Protein AF-A0AA47MTZ4-F1 (afdb_monomer)

Organism: Merluccius polli (NCBI:txid89951)

Secondary structure (DSSP, 8-state):
--HHHHHHHS--HHHHHHS-HHHHHHHHHHTT------TT--HHHHHHHHHHHHHTTTSS-------------------HHHHHHHHHHHHHHHHHHHHHHHHHHHHHHHHHHHHHHHHHHHHHHHHHHHHHHHHHHHHHHHHHH--B-TTT--BS--GGG-HHHHHHHHTTSSS-SS------PPPP--------

Nearest PDB structures (foldseek):
  8fn6-assembly1_2  TM=4.627E-01  e=3.045E+00  Trypanosoma brucei

pLDDT: mean 78.06, std 19.13, range [35.81, 98.62]

Mean predicted aligned error: 20.58 Å

Foldseek 3Di:
DDLLVVCVVPPELVSLLVDDPVSLVVLCVVVVPPPPDPDPDDPVSSSVSSVVVCCVVVVYPPPPDPDPPDDDDDDDDDPVVVVVVVVVVVVVVVVVVVVVVVVVVVVVVVVVVVVVVVVVVVVVVVVVVVVVVVVVVVVVVCVVPDQAEPPPRHHDDYPVPDPVVVVVVVVVPPPDPDDDDDDDDDDDDDDPDDDD

Radius of gyration: 54.13 Å; Cα contacts (8 Å, |Δi|>4): 73; chains: 1; bounding box: 84×58×141 Å

Sequence (196 aa):
MSALDAFWVAPSGALLAALNVKQLNSVAKHYSIDVTLPKGAKKSQLLDCILTCLIDRDVLPDERWPEDSKGASGSDSEPTSDIKQKTLEWEQEIERKSFDDELAQKRLDKELDHKRLEAAQKDKDRELELERFKHLEQEREIKRTRKDCNYCFGKNHWKINCPVLLERKRGKGEEGKLGLCSSSVPAQRQWVVNKV

Solvent-accessible surface area (backbone atoms only — not comparable to full-atom values): 12297 Å² total; per-residue (Å²): 133,54,72,67,57,52,29,74,76,55,57,41,71,70,47,59,68,73,46,51,69,72,52,49,54,49,51,31,60,74,69,70,52,87,79,88,67,66,97,82,65,50,66,64,60,55,46,52,56,50,49,54,58,31,35,80,65,70,60,29,82,86,70,78,68,82,73,80,82,75,85,76,87,86,82,93,76,83,75,68,61,62,58,53,52,52,52,52,49,54,51,54,49,51,53,52,49,52,50,52,52,51,51,50,49,56,50,50,52,53,51,52,52,50,51,51,52,53,51,54,48,52,51,51,52,51,49,53,50,52,50,52,49,52,51,52,50,51,52,49,50,49,64,70,70,50,58,47,16,96,85,76,66,43,70,86,40,52,77,93,67,30,64,72,56,51,52,55,50,60,76,56,68,80,80,79,89,73,88,82,88,77,97,74,78,83,79,79,81,78,79,85,78,84,78,130

Structure (mmCIF, N/CA/C/O backbone):
data_AF-A0AA47MTZ4-F1
#
_entry.id   AF-A0AA47MTZ4-F1
#
loop_
_atom_site.group_PDB
_atom_site.id
_atom_site.type_symbol
_atom_site.label_atom_id
_atom_site.label_alt_id
_atom_site.label_comp_id
_atom_site.label_asym_id
_atom_site.label_entity_id
_atom_site.label_seq_id
_atom_site.pdbx_PDB_ins_code
_atom_site.Cartn_x
_atom_site.Cartn_y
_atom_site.Cartn_z
_atom_site.occupancy
_atom_site.B_iso_or_equiv
_atom_site.auth_seq_id
_atom_site.auth_comp_id
_atom_site.auth_asym_id
_atom_site.auth_atom_id
_atom_site.pdbx_PDB_model_num
ATOM 1 N N . MET A 1 1 ? 19.603 -25.330 -45.515 1.00 59.84 1 MET A N 1
ATOM 2 C CA . MET A 1 1 ? 19.075 -24.482 -46.606 1.00 59.84 1 MET A CA 1
ATOM 3 C C . MET A 1 1 ? 20.181 -24.317 -47.629 1.00 59.84 1 MET A C 1
ATOM 5 O O . MET A 1 1 ? 21.312 -24.088 -47.211 1.00 59.84 1 MET A O 1
ATOM 9 N N . SER A 1 2 ? 19.922 -24.540 -48.919 1.00 81.94 2 SER A N 1
ATOM 10 C CA . SER A 1 2 ? 20.967 -24.374 -49.935 1.00 81.94 2 SER A CA 1
ATOM 11 C C . SER A 1 2 ? 21.213 -22.885 -50.217 1.00 81.94 2 SER A C 1
ATOM 13 O O . SER A 1 2 ? 20.331 -22.057 -50.000 1.00 81.94 2 SER A O 1
ATOM 15 N N . ALA A 1 3 ? 22.405 -22.527 -50.708 1.00 80.81 3 ALA A N 1
ATOM 16 C CA . ALA A 1 3 ? 22.723 -21.139 -51.075 1.00 80.81 3 ALA A CA 1
ATOM 17 C C . ALA A 1 3 ? 21.774 -20.574 -52.155 1.00 80.81 3 ALA A C 1
ATOM 19 O O . ALA A 1 3 ? 21.535 -19.372 -52.202 1.00 80.81 3 ALA A O 1
ATOM 20 N N . LEU A 1 4 ? 21.210 -21.452 -52.991 1.00 86.19 4 LEU A N 1
ATOM 21 C CA . LEU A 1 4 ? 20.212 -21.100 -53.998 1.00 86.19 4 LEU A CA 1
ATOM 22 C C . LEU A 1 4 ? 18.842 -20.805 -53.361 1.00 86.19 4 LEU A C 1
ATOM 24 O O . LEU A 1 4 ? 18.208 -19.826 -53.737 1.00 86.19 4 LEU A O 1
ATOM 28 N N . ASP A 1 5 ? 18.429 -21.586 -52.355 1.00 85.94 5 ASP A N 1
ATOM 29 C CA . ASP A 1 5 ? 17.175 -21.336 -51.624 1.00 85.94 5 ASP A CA 1
ATOM 30 C C . ASP A 1 5 ? 17.234 -20.010 -50.858 1.00 85.94 5 ASP A C 1
ATOM 32 O O . ASP A 1 5 ? 16.272 -19.248 -50.855 1.00 85.94 5 ASP A O 1
ATOM 36 N N . ALA A 1 6 ? 18.383 -19.705 -50.243 1.00 85.56 6 ALA A N 1
ATOM 37 C CA . ALA A 1 6 ? 18.600 -18.434 -49.554 1.00 85.56 6 ALA A CA 1
ATOM 38 C C . ALA A 1 6 ? 18.467 -17.234 -50.509 1.00 85.56 6 ALA A C 1
ATOM 40 O O . ALA A 1 6 ? 17.881 -16.220 -50.137 1.00 85.56 6 ALA A O 1
ATOM 41 N N . PHE A 1 7 ? 18.949 -17.373 -51.749 1.00 87.62 7 PHE A N 1
ATOM 42 C CA . PHE A 1 7 ? 18.807 -16.347 -52.783 1.00 87.62 7 PHE A CA 1
ATOM 43 C C . PHE A 1 7 ? 17.350 -16.147 -53.230 1.00 87.62 7 PHE A C 1
ATOM 45 O O . PHE A 1 7 ? 16.957 -15.023 -53.513 1.00 87.62 7 PHE A O 1
ATOM 52 N N . TRP A 1 8 ? 16.525 -17.198 -53.277 1.00 87.00 8 TRP A N 1
ATOM 53 C CA . TRP A 1 8 ? 15.100 -17.047 -53.607 1.00 87.00 8 TRP A CA 1
ATOM 54 C C . TRP A 1 8 ? 14.284 -16.390 -52.492 1.00 87.00 8 TRP A C 1
ATOM 56 O O . TRP A 1 8 ? 13.295 -15.725 -52.780 1.00 87.00 8 TRP A O 1
ATOM 66 N N . VAL A 1 9 ? 14.694 -16.565 -51.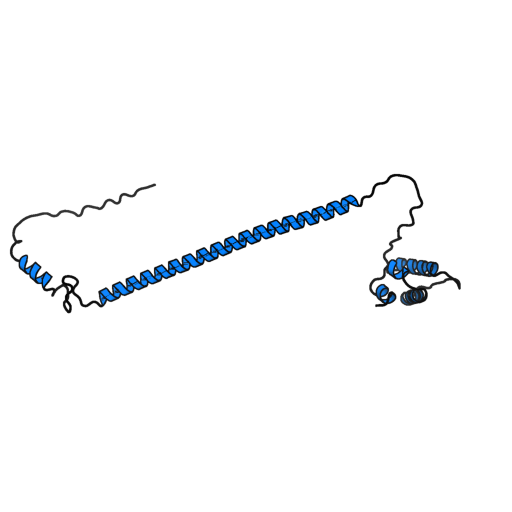233 1.00 86.50 9 VAL A N 1
ATOM 67 C CA . VAL A 1 9 ? 14.042 -15.929 -50.077 1.00 86.50 9 VAL A CA 1
ATOM 68 C C . VAL A 1 9 ? 14.428 -14.453 -49.963 1.00 86.50 9 VAL A C 1
ATOM 70 O O . VAL A 1 9 ? 13.571 -13.619 -49.685 1.00 86.50 9 VAL A O 1
ATOM 73 N N . ALA A 1 10 ? 15.703 -14.130 -50.182 1.00 84.19 10 ALA A N 1
ATOM 74 C CA . ALA A 1 10 ? 16.212 -12.764 -50.151 1.00 84.19 10 ALA A CA 1
ATOM 75 C C . ALA A 1 10 ? 17.249 -12.566 -51.272 1.00 84.19 10 ALA A C 1
ATOM 77 O O . ALA A 1 10 ? 18.438 -12.822 -51.056 1.00 84.19 10 ALA A O 1
ATOM 78 N N . PRO A 1 11 ? 16.826 -12.128 -52.474 1.00 84.44 11 PRO A N 1
ATOM 79 C CA . PRO A 1 11 ? 17.744 -11.863 -53.573 1.00 84.44 11 PRO A CA 1
ATOM 80 C C . PRO A 1 11 ? 18.746 -10.778 -53.173 1.00 84.44 11 PRO A C 1
ATOM 82 O O . PRO A 1 11 ? 18.373 -9.650 -52.865 1.00 84.44 11 PRO A O 1
ATOM 85 N N . SER A 1 12 ? 20.034 -11.114 -53.163 1.00 83.88 12 SER A N 1
ATOM 86 C CA . SER A 1 12 ? 21.105 -10.140 -52.946 1.00 83.88 12 SER A CA 1
ATOM 87 C C . SER A 1 12 ? 22.284 -10.411 -53.872 1.00 83.88 12 SER A C 1
ATOM 89 O O . SER A 1 12 ? 22.551 -11.560 -54.244 1.00 83.88 12 SER A O 1
ATOM 91 N N . GLY A 1 13 ? 23.013 -9.353 -54.237 1.00 80.38 13 GLY A N 1
ATOM 92 C CA . GLY A 1 13 ? 24.192 -9.464 -55.101 1.00 80.38 13 GLY A CA 1
ATOM 93 C C . GLY A 1 13 ? 25.286 -10.349 -54.494 1.00 80.38 13 GLY A C 1
ATOM 94 O O . GLY A 1 13 ? 25.884 -11.168 -55.192 1.00 80.38 13 GLY A O 1
ATOM 95 N N . ALA A 1 14 ? 25.481 -10.275 -53.172 1.00 82.00 14 ALA A N 1
ATOM 96 C CA . ALA A 1 14 ? 26.433 -11.117 -52.447 1.00 82.00 14 ALA A CA 1
ATOM 97 C C . ALA A 1 14 ? 26.069 -12.611 -52.528 1.00 82.00 14 ALA A C 1
ATOM 99 O O . ALA A 1 14 ? 26.940 -13.459 -52.745 1.00 82.00 14 ALA A O 1
ATOM 100 N N . LEU A 1 15 ? 24.776 -12.940 -52.411 1.00 85.25 15 LEU A N 1
ATOM 101 C CA . LEU A 1 15 ? 24.297 -14.314 -52.550 1.00 85.25 15 LEU A CA 1
ATOM 102 C C . LEU A 1 15 ? 24.413 -14.806 -53.993 1.00 85.25 15 LEU A C 1
ATOM 104 O O . LEU A 1 15 ? 24.840 -15.940 -54.200 1.00 85.25 15 LEU A O 1
ATOM 108 N N . LEU A 1 16 ? 24.124 -13.955 -54.985 1.00 85.75 16 LEU A N 1
ATOM 109 C CA . LEU A 1 16 ? 24.305 -14.283 -56.401 1.00 85.75 16 LEU A CA 1
ATOM 110 C C . LEU A 1 16 ? 25.779 -14.591 -56.725 1.00 85.75 16 LEU A C 1
ATOM 112 O O . LEU A 1 16 ? 26.070 -15.574 -57.409 1.00 85.75 16 LEU A O 1
ATOM 116 N N . ALA A 1 17 ? 26.721 -13.813 -56.181 1.00 85.81 17 ALA A N 1
ATOM 117 C CA . ALA A 1 17 ? 28.154 -14.017 -56.396 1.00 85.81 17 ALA A CA 1
ATOM 118 C C . ALA A 1 17 ? 28.685 -15.332 -55.799 1.00 85.81 17 ALA A C 1
ATOM 120 O O . ALA A 1 17 ? 29.569 -15.989 -56.377 1.00 85.81 17 ALA A O 1
ATOM 121 N N . ALA A 1 18 ? 28.100 -15.757 -54.678 1.00 87.50 18 ALA A N 1
ATOM 122 C CA . ALA A 1 18 ? 28.420 -17.013 -54.011 1.00 87.50 18 ALA A CA 1
ATOM 123 C C . ALA A 1 18 ? 27.944 -18.261 -54.787 1.00 87.50 18 ALA A C 1
ATOM 125 O O . ALA A 1 18 ? 28.468 -19.355 -54.560 1.00 87.50 18 ALA A O 1
ATOM 126 N N . LEU A 1 19 ? 27.006 -18.129 -55.736 1.00 87.62 19 LEU A N 1
ATOM 127 C CA . LEU A 1 19 ? 26.472 -19.262 -56.500 1.00 87.62 19 LEU A CA 1
ATOM 128 C C . LEU A 1 19 ? 27.502 -19.869 -57.463 1.00 87.62 19 LEU A C 1
ATOM 130 O O . LEU A 1 19 ? 28.379 -19.202 -58.016 1.00 87.62 19 LEU A O 1
ATOM 134 N N . ASN A 1 20 ? 27.391 -21.174 -57.707 1.00 88.81 20 ASN A N 1
ATOM 135 C CA . ASN A 1 20 ? 28.178 -21.855 -58.735 1.00 88.81 20 ASN A CA 1
ATOM 136 C C . ASN A 1 20 ? 27.557 -21.683 -60.137 1.00 88.81 20 ASN A C 1
ATOM 138 O O . ASN A 1 20 ? 26.411 -21.268 -60.288 1.00 88.81 20 ASN A O 1
ATOM 142 N N . VAL A 1 21 ? 28.298 -22.045 -61.188 1.00 85.44 21 VAL A N 1
ATOM 143 C CA . VAL A 1 21 ? 27.849 -21.877 -62.587 1.00 85.44 21 VAL A CA 1
ATOM 144 C C . VAL A 1 21 ? 26.515 -22.588 -62.865 1.00 85.44 21 VAL A C 1
ATOM 146 O O . VAL A 1 21 ? 25.677 -22.055 -63.588 1.00 85.44 21 VAL A O 1
ATOM 149 N N . LYS A 1 22 ? 26.273 -23.770 -62.281 1.00 85.62 22 LYS A N 1
ATOM 150 C CA . LYS A 1 22 ? 25.011 -24.510 -62.473 1.00 85.62 22 LYS A CA 1
ATOM 151 C C . LYS A 1 22 ? 23.833 -23.789 -61.811 1.00 85.62 22 LYS A C 1
ATOM 153 O O . LYS A 1 22 ? 22.762 -23.703 -62.402 1.00 85.62 22 LYS A O 1
ATOM 158 N N . GLN A 1 23 ? 24.049 -23.247 -60.615 1.00 89.25 23 GLN A N 1
ATOM 159 C CA . GLN A 1 23 ? 23.066 -22.459 -59.872 1.00 89.25 23 GLN A CA 1
ATOM 160 C C . GLN A 1 23 ? 22.752 -21.138 -60.581 1.00 89.25 23 GLN A C 1
ATOM 162 O O . GLN A 1 23 ? 21.582 -20.816 -60.736 1.00 89.25 23 GLN A O 1
ATOM 167 N N . LEU A 1 24 ? 23.760 -20.436 -61.110 1.00 87.75 24 LEU A N 1
ATOM 168 C CA . LEU A 1 24 ? 23.567 -19.225 -61.919 1.00 87.75 24 LEU A CA 1
ATOM 169 C C . LEU A 1 24 ? 22.716 -19.498 -63.168 1.00 87.75 24 LEU A C 1
ATOM 171 O O . LEU A 1 24 ? 21.779 -18.762 -63.451 1.00 87.75 24 LEU A O 1
ATOM 175 N N . ASN A 1 25 ? 22.956 -20.610 -63.869 1.00 84.94 25 ASN A N 1
ATOM 176 C CA . ASN A 1 25 ? 22.094 -21.023 -64.982 1.00 84.94 25 ASN A CA 1
ATOM 177 C C . ASN A 1 25 ? 20.660 -21.355 -64.530 1.00 84.94 25 ASN A C 1
ATOM 179 O O . ASN A 1 25 ? 19.710 -21.120 -65.272 1.00 84.94 25 ASN A O 1
ATOM 183 N N . SER A 1 26 ? 20.481 -21.893 -63.320 1.00 86.62 26 SER A N 1
ATOM 184 C CA . SER A 1 26 ? 19.150 -22.122 -62.744 1.00 86.62 26 SER A CA 1
ATOM 185 C C . SER A 1 26 ? 18.431 -20.810 -62.428 1.00 86.62 26 SER A C 1
ATOM 187 O O . SER A 1 26 ? 17.232 -20.711 -62.672 1.00 86.62 26 SER A O 1
ATOM 189 N N . VAL A 1 27 ? 19.152 -19.802 -61.929 1.00 87.38 27 VAL A N 1
ATOM 190 C CA . VAL A 1 27 ? 18.630 -18.444 -61.711 1.00 87.38 27 VAL A CA 1
ATOM 191 C C . VAL A 1 27 ? 18.242 -17.801 -63.043 1.00 87.38 27 VAL A C 1
ATOM 193 O O . VAL A 1 27 ? 17.129 -17.301 -63.169 1.00 87.38 27 VAL A O 1
ATOM 196 N N . ALA A 1 28 ? 19.096 -17.896 -64.066 1.00 87.25 28 ALA A N 1
ATOM 197 C CA . ALA A 1 28 ? 18.790 -17.390 -65.405 1.00 87.25 28 ALA A CA 1
ATOM 198 C C . ALA A 1 28 ? 17.511 -18.017 -65.986 1.00 87.25 28 ALA A C 1
ATOM 200 O O . ALA A 1 28 ? 16.668 -17.306 -66.524 1.00 87.25 28 ALA A O 1
ATOM 201 N N . LYS A 1 29 ? 17.317 -19.333 -65.808 1.00 86.75 29 LYS A N 1
ATOM 202 C CA . LYS A 1 29 ? 16.072 -20.019 -66.193 1.00 86.75 29 LYS A CA 1
ATOM 203 C C . LYS A 1 29 ? 14.866 -19.545 -65.385 1.00 86.75 29 LYS A C 1
ATOM 205 O O . LYS A 1 29 ? 13.819 -19.304 -65.970 1.00 86.75 29 LYS A O 1
ATOM 210 N N . HIS A 1 30 ? 15.011 -19.410 -64.066 1.00 88.19 30 HIS A N 1
ATOM 211 C CA . HIS A 1 30 ? 13.927 -18.980 -63.179 1.00 88.19 30 HIS A CA 1
ATOM 212 C C . HIS A 1 30 ? 13.389 -17.597 -63.565 1.00 88.19 30 HIS A C 1
ATOM 214 O O . HIS A 1 30 ? 12.182 -17.402 -63.643 1.00 88.19 30 HIS A O 1
ATOM 220 N N . TYR A 1 31 ? 14.284 -16.660 -63.877 1.00 85.31 31 TYR A N 1
ATOM 221 C CA . TYR A 1 31 ? 13.911 -15.305 -64.279 1.00 85.31 31 TYR A CA 1
ATOM 222 C C . TYR A 1 31 ? 13.747 -15.133 -65.793 1.00 85.31 31 TYR A C 1
ATOM 224 O O . TYR A 1 31 ? 13.557 -14.010 -66.245 1.00 85.31 31 TYR A O 1
ATOM 232 N N . SER A 1 32 ? 13.803 -16.203 -66.596 1.00 84.81 32 SER A N 1
ATOM 233 C CA . SER A 1 32 ? 13.725 -16.126 -68.067 1.00 84.81 32 SER A CA 1
ATOM 234 C C . SER A 1 32 ? 14.670 -15.055 -68.642 1.00 84.81 32 SER A C 1
ATOM 236 O O . SER A 1 32 ? 14.240 -14.094 -69.285 1.00 84.81 32 SER A O 1
ATOM 238 N N . ILE A 1 33 ? 15.955 -15.156 -68.294 1.00 84.94 33 ILE A N 1
ATOM 239 C CA . ILE A 1 33 ? 17.033 -14.302 -68.805 1.00 84.94 33 ILE A CA 1
ATOM 240 C C . ILE A 1 33 ? 17.684 -15.026 -69.986 1.00 84.94 33 ILE A C 1
ATOM 242 O O . ILE A 1 33 ? 18.255 -16.108 -69.814 1.00 84.94 33 ILE A O 1
ATOM 246 N N . ASP A 1 34 ? 17.629 -14.417 -71.169 1.00 74.81 34 ASP A N 1
ATOM 247 C CA . ASP A 1 34 ? 18.279 -14.936 -72.373 1.00 74.81 34 ASP A CA 1
ATOM 248 C C . ASP A 1 34 ? 19.784 -14.660 -72.320 1.00 74.81 34 ASP A C 1
ATOM 250 O O . ASP A 1 34 ? 20.297 -13.648 -72.793 1.00 74.81 34 ASP A O 1
ATOM 254 N N . VAL A 1 35 ? 20.516 -15.585 -71.703 1.00 71.75 35 VAL A N 1
ATOM 255 C CA . VAL A 1 35 ? 21.973 -15.506 -71.593 1.00 71.75 35 VAL A CA 1
ATOM 256 C C . VAL A 1 35 ? 22.614 -15.903 -72.928 1.00 71.75 35 VAL A C 1
ATOM 258 O O . VAL A 1 35 ? 22.903 -17.074 -73.182 1.00 71.75 35 VAL A O 1
ATOM 261 N N . THR A 1 36 ? 22.878 -14.925 -73.795 1.00 64.50 36 THR A N 1
ATOM 262 C CA . THR A 1 36 ? 23.642 -15.127 -75.036 1.00 64.50 36 THR A CA 1
ATOM 263 C C . THR A 1 36 ? 25.143 -15.036 -74.762 1.00 64.50 36 THR A C 1
ATOM 265 O O . THR A 1 36 ? 25.777 -14.016 -75.029 1.00 64.50 36 THR A O 1
ATOM 268 N N . LEU A 1 37 ? 25.734 -16.097 -74.207 1.00 63.47 37 LEU A N 1
ATOM 269 C CA . LEU A 1 37 ? 27.178 -16.158 -73.952 1.00 63.47 37 LEU A CA 1
ATOM 270 C C . LEU A 1 37 ? 27.894 -17.147 -74.891 1.00 63.47 37 LEU A C 1
ATOM 272 O O . LEU A 1 37 ? 27.374 -18.234 -75.157 1.00 63.47 37 LEU A O 1
ATOM 276 N N . PRO A 1 38 ? 29.105 -16.817 -75.384 1.00 57.47 38 PRO A N 1
ATOM 277 C CA . PRO A 1 38 ? 29.896 -17.728 -76.207 1.00 57.47 38 PRO A CA 1
ATOM 278 C C . PRO A 1 38 ? 30.287 -18.995 -75.427 1.00 57.47 38 PRO A C 1
ATOM 280 O O . PRO A 1 38 ? 30.519 -18.962 -74.215 1.00 57.47 38 PRO A O 1
ATOM 283 N N . LYS A 1 39 ? 30.378 -20.135 -76.130 1.00 51.06 39 LYS A N 1
ATOM 284 C CA . LYS A 1 39 ? 30.767 -21.436 -75.554 1.00 51.06 39 LYS A CA 1
ATOM 285 C C . LYS A 1 39 ? 32.178 -21.331 -74.954 1.00 51.06 39 LYS A C 1
ATOM 287 O O . LYS A 1 39 ? 33.158 -21.362 -75.688 1.00 51.06 39 LYS A O 1
ATOM 292 N N . GLY A 1 40 ? 32.268 -21.178 -73.632 1.00 58.88 40 GLY A N 1
ATOM 293 C CA . GLY A 1 40 ? 33.525 -20.939 -72.904 1.00 58.88 40 GLY A CA 1
ATOM 294 C C . GLY A 1 40 ? 33.530 -19.695 -72.007 1.00 58.88 40 GLY A C 1
ATOM 295 O O . GLY A 1 40 ? 34.564 -19.386 -71.416 1.00 58.88 40 GLY A O 1
ATOM 296 N N . ALA A 1 41 ? 32.404 -18.982 -71.891 1.00 65.50 41 ALA A N 1
ATOM 297 C CA . ALA A 1 41 ? 32.277 -17.828 -71.007 1.00 65.50 41 ALA A CA 1
ATOM 298 C C . ALA A 1 41 ? 32.609 -18.166 -69.543 1.00 65.50 41 ALA A C 1
ATOM 300 O O . ALA A 1 41 ? 32.236 -19.214 -69.006 1.00 65.50 41 ALA A O 1
ATOM 301 N N . LYS A 1 42 ? 33.338 -17.254 -68.895 1.00 79.12 42 LYS A N 1
ATOM 302 C CA . LYS A 1 42 ? 33.779 -17.406 -67.502 1.00 79.12 42 LYS A CA 1
ATOM 303 C C . LYS A 1 42 ? 32.600 -17.193 -66.547 1.00 79.12 42 LYS A C 1
ATOM 305 O O . LYS A 1 42 ? 31.678 -16.445 -66.862 1.00 79.12 42 LYS A O 1
ATOM 310 N N . LYS A 1 43 ? 32.660 -17.788 -65.345 1.00 84.88 43 LYS A N 1
ATOM 311 C CA . LYS A 1 43 ? 31.650 -17.591 -64.282 1.00 84.88 43 LYS A CA 1
ATOM 312 C C . LYS A 1 43 ? 31.349 -16.101 -64.051 1.00 84.88 43 LYS A C 1
ATOM 314 O O . LYS A 1 43 ? 30.189 -15.761 -63.872 1.00 84.88 43 LYS A O 1
ATOM 319 N N . SER A 1 44 ? 32.371 -15.243 -64.080 1.00 82.56 44 SER A N 1
ATOM 320 C CA . SER A 1 44 ? 32.224 -13.792 -63.913 1.00 82.56 44 SER A CA 1
ATOM 321 C C . SER A 1 44 ? 31.360 -13.156 -65.001 1.00 82.56 44 SER A C 1
ATOM 323 O O . SER A 1 44 ? 30.432 -12.440 -64.682 1.00 82.56 44 SER A O 1
ATOM 325 N N . GLN A 1 45 ? 31.567 -13.509 -66.272 1.00 83.06 45 GLN A N 1
ATOM 326 C CA . GLN A 1 45 ? 30.762 -12.985 -67.383 1.00 83.06 45 GLN A CA 1
ATOM 327 C C . GLN A 1 45 ? 29.292 -13.419 -67.289 1.00 83.06 45 GLN A C 1
ATOM 329 O O . GLN A 1 45 ? 28.392 -12.660 -67.633 1.00 83.06 45 GLN A O 1
ATOM 334 N N . LEU A 1 46 ? 29.048 -14.646 -66.812 1.00 83.81 46 LEU A N 1
ATOM 335 C CA . LEU A 1 46 ? 27.699 -15.139 -66.534 1.00 83.81 46 LEU A CA 1
ATOM 336 C C . LEU A 1 46 ? 27.050 -14.398 -65.362 1.00 83.81 46 LEU A C 1
ATOM 338 O O . LEU A 1 46 ? 25.872 -14.067 -65.432 1.00 83.81 46 LEU A O 1
ATOM 342 N N . LEU A 1 47 ? 27.817 -14.147 -64.304 1.00 87.50 47 LEU A N 1
ATOM 343 C CA . LEU A 1 47 ? 27.372 -13.392 -63.141 1.00 8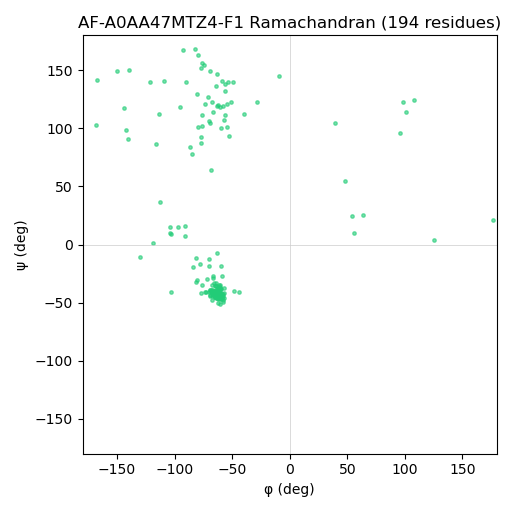7.50 47 LEU A CA 1
ATOM 344 C C . LEU A 1 47 ? 27.013 -11.961 -63.536 1.00 87.50 47 LEU A C 1
ATOM 346 O O . LEU A 1 47 ? 25.900 -11.554 -63.241 1.00 87.50 47 LEU A O 1
ATOM 350 N N . ASP A 1 48 ? 27.890 -11.254 -64.249 1.00 85.56 48 ASP A N 1
ATOM 351 C CA . ASP A 1 48 ? 27.670 -9.863 -64.658 1.00 85.56 48 ASP A CA 1
ATOM 352 C C . ASP A 1 48 ? 26.423 -9.739 -65.542 1.00 85.56 48 ASP A C 1
ATOM 354 O O . ASP A 1 48 ? 25.559 -8.909 -65.285 1.00 85.56 48 ASP A O 1
ATOM 358 N N . CYS A 1 49 ? 26.266 -10.631 -66.527 1.00 84.62 49 CYS A N 1
ATOM 359 C CA . CYS A 1 49 ? 25.093 -10.6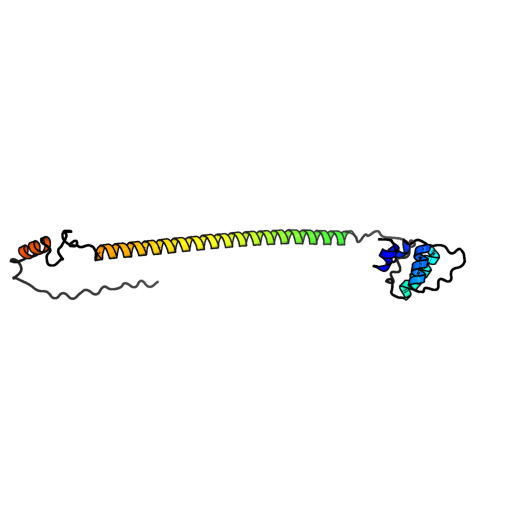45 -67.404 1.00 84.62 49 CYS A CA 1
ATOM 360 C C . CYS A 1 49 ? 23.785 -10.872 -66.627 1.00 84.62 49 CYS A C 1
ATOM 362 O O . CYS A 1 49 ? 22.804 -10.160 -66.845 1.00 84.62 49 CYS A O 1
ATOM 364 N N . ILE A 1 50 ? 23.770 -11.839 -65.703 1.00 86.88 50 ILE A N 1
ATOM 365 C CA . ILE A 1 50 ? 22.597 -12.107 -64.861 1.00 86.88 50 ILE A CA 1
ATOM 366 C C . ILE A 1 50 ? 22.349 -10.938 -63.903 1.00 86.88 50 ILE A C 1
ATOM 368 O O . ILE A 1 50 ? 21.201 -10.550 -63.725 1.00 86.88 50 ILE A O 1
ATOM 372 N N . LEU A 1 51 ? 23.397 -10.364 -63.313 1.00 86.75 51 LEU A N 1
ATOM 373 C CA . LEU A 1 51 ? 23.308 -9.248 -62.377 1.00 86.75 51 LEU A CA 1
ATOM 374 C C . LEU A 1 51 ? 22.667 -8.028 -63.042 1.00 86.75 51 LEU A C 1
ATOM 376 O O . LEU A 1 51 ? 21.677 -7.524 -62.522 1.00 86.75 51 LEU A O 1
ATOM 380 N N . THR A 1 52 ? 23.155 -7.615 -64.215 1.00 84.12 52 THR A N 1
ATOM 381 C CA . THR A 1 52 ? 22.568 -6.503 -64.977 1.00 84.12 52 THR A CA 1
ATOM 382 C C . THR A 1 52 ? 21.094 -6.761 -65.287 1.00 84.12 52 THR A C 1
ATOM 384 O O . THR A 1 52 ? 20.254 -5.915 -65.009 1.00 84.12 52 THR A O 1
ATOM 387 N N . CYS A 1 53 ? 20.747 -7.966 -65.752 1.00 84.38 53 CYS A N 1
ATOM 388 C CA . CYS A 1 53 ? 19.356 -8.305 -66.067 1.00 84.38 53 CYS A CA 1
ATOM 389 C C . CYS A 1 53 ? 18.436 -8.358 -64.834 1.00 84.38 53 CYS A C 1
ATOM 391 O O . CYS A 1 53 ? 17.224 -8.202 -64.970 1.00 84.38 53 CYS A O 1
ATOM 393 N N . LEU A 1 54 ? 18.976 -8.652 -63.646 1.00 87.06 54 LEU A N 1
ATOM 394 C CA . LEU A 1 54 ? 18.216 -8.665 -62.394 1.00 87.06 54 LEU A CA 1
ATOM 395 C C . LEU A 1 54 ? 18.040 -7.258 -61.812 1.00 87.06 54 LEU A C 1
ATOM 397 O O . LEU A 1 54 ? 16.997 -6.999 -61.215 1.00 87.06 54 LEU A O 1
ATOM 401 N N . ILE A 1 55 ? 19.017 -6.371 -62.012 1.00 85.75 55 ILE A N 1
ATOM 402 C CA . ILE A 1 55 ? 18.916 -4.946 -61.666 1.00 85.75 55 ILE A CA 1
ATOM 403 C C . ILE A 1 55 ? 17.891 -4.260 -62.577 1.00 85.75 55 ILE A C 1
ATOM 405 O O . ILE A 1 55 ? 16.964 -3.640 -62.075 1.00 85.75 55 ILE A O 1
ATOM 409 N N . ASP A 1 56 ? 17.958 -4.476 -63.897 1.00 83.06 56 ASP A N 1
ATOM 410 C CA . ASP A 1 56 ? 16.997 -3.915 -64.870 1.00 83.06 56 ASP A CA 1
ATOM 411 C C . ASP A 1 56 ? 15.539 -4.348 -64.615 1.00 83.06 56 ASP A C 1
ATOM 413 O O . ASP A 1 56 ? 14.595 -3.751 -65.133 1.00 83.06 56 ASP A O 1
ATOM 417 N N . ARG A 1 57 ? 15.346 -5.428 -63.851 1.00 82.19 57 ARG A N 1
ATOM 418 C CA . ARG A 1 57 ? 14.039 -5.992 -63.487 1.00 82.19 57 ARG A CA 1
ATOM 419 C C . ARG A 1 57 ? 13.625 -5.684 -62.043 1.00 82.19 57 ARG A C 1
ATOM 421 O O . ARG A 1 57 ? 12.670 -6.299 -61.572 1.00 82.19 57 ARG A O 1
ATOM 428 N N . ASP A 1 58 ? 14.342 -4.797 -61.350 1.00 77.69 58 ASP A N 1
ATOM 429 C CA . ASP A 1 58 ? 14.131 -4.424 -59.941 1.00 77.69 58 ASP A CA 1
ATOM 430 C C . ASP A 1 58 ? 14.112 -5.625 -58.965 1.00 77.69 58 ASP A C 1
ATOM 432 O O . ASP A 1 58 ? 13.527 -5.571 -57.883 1.00 77.69 58 ASP A O 1
ATOM 436 N N . VAL A 1 59 ? 14.752 -6.746 -59.327 1.00 79.56 59 VAL A N 1
ATOM 437 C CA . VAL A 1 59 ? 14.881 -7.927 -58.447 1.00 79.56 59 VAL A CA 1
ATOM 438 C C . VAL A 1 59 ? 16.007 -7.724 -57.435 1.00 79.56 59 VAL A C 1
ATOM 440 O O . VAL A 1 59 ? 15.963 -8.260 -56.328 1.00 79.56 59 VAL A O 1
ATOM 443 N N . LEU A 1 60 ? 17.027 -6.960 -57.823 1.00 77.88 60 LEU A N 1
ATOM 444 C CA . LEU A 1 60 ? 18.118 -6.527 -56.965 1.00 77.88 60 LEU A CA 1
ATOM 445 C C . LEU A 1 60 ? 18.147 -4.996 -56.955 1.00 77.88 60 LEU A C 1
ATOM 447 O O . LEU A 1 60 ? 17.966 -4.401 -58.017 1.00 77.88 60 LEU A O 1
ATOM 451 N N . PRO A 1 61 ? 18.391 -4.353 -55.801 1.00 70.31 61 PRO A N 1
ATOM 452 C CA . PRO A 1 61 ? 18.628 -2.916 -55.778 1.00 70.31 61 PRO A CA 1
ATOM 453 C C . PRO A 1 61 ? 19.841 -2.581 -56.660 1.00 70.31 61 PRO A C 1
ATOM 455 O O . PRO A 1 61 ? 20.823 -3.330 -56.653 1.00 70.31 61 PRO A O 1
ATOM 458 N N . ASP A 1 62 ? 19.770 -1.468 -57.403 1.00 55.84 62 ASP A N 1
ATOM 459 C CA . ASP A 1 62 ? 20.883 -0.892 -58.178 1.00 55.84 62 ASP A CA 1
ATOM 460 C C . ASP A 1 62 ? 21.957 -0.339 -57.228 1.00 55.84 62 ASP A C 1
ATOM 462 O O . ASP A 1 62 ? 22.219 0.857 -57.126 1.00 55.84 62 ASP A O 1
ATOM 466 N N . GLU A 1 63 ? 22.565 -1.232 -56.458 1.00 54.94 63 GLU A N 1
ATOM 467 C CA . GLU A 1 63 ? 23.828 -0.980 -55.799 1.00 54.94 63 GLU A CA 1
ATOM 468 C C . GLU A 1 63 ? 24.919 -1.344 -56.801 1.00 54.94 63 GLU A C 1
ATOM 470 O O . GLU A 1 63 ? 25.474 -2.447 -56.789 1.00 54.94 63 GLU A O 1
ATOM 475 N N . ARG A 1 64 ? 25.254 -0.396 -57.686 1.00 49.28 64 ARG A N 1
ATOM 476 C CA . ARG A 1 64 ? 26.614 -0.346 -58.229 1.00 49.28 64 ARG A CA 1
ATOM 477 C C . ARG A 1 64 ? 27.558 -0.292 -57.038 1.00 49.28 64 ARG A C 1
ATOM 479 O O . ARG A 1 64 ? 27.713 0.748 -56.400 1.00 49.28 64 ARG A O 1
ATOM 486 N N . TRP A 1 65 ? 28.150 -1.436 -56.722 1.00 44.00 65 TRP A N 1
ATOM 487 C CA . TRP A 1 65 ? 29.214 -1.522 -55.737 1.00 44.00 65 TRP A CA 1
ATOM 488 C C . TRP A 1 65 ? 30.308 -0.517 -56.116 1.00 44.00 65 TRP A C 1
ATOM 490 O O . TRP A 1 65 ? 30.580 -0.359 -57.310 1.00 44.00 65 TRP A O 1
ATOM 500 N N . PRO A 1 66 ? 30.899 0.187 -55.134 1.00 41.06 66 PRO A N 1
ATOM 501 C CA . PRO A 1 66 ? 31.905 1.204 -55.392 1.00 41.06 66 PRO A CA 1
ATOM 502 C C . PRO A 1 66 ? 33.048 0.575 -56.185 1.00 41.06 66 PRO A C 1
ATOM 504 O O . PRO A 1 66 ? 33.757 -0.295 -55.681 1.00 41.06 66 PRO A O 1
ATOM 507 N N . GLU A 1 67 ? 33.175 0.987 -57.447 1.00 41.62 67 GLU A N 1
ATOM 508 C CA . GLU A 1 67 ? 34.315 0.631 -58.275 1.00 41.62 67 GLU A CA 1
ATOM 509 C C . GLU A 1 67 ? 35.580 1.076 -57.550 1.00 41.62 67 GLU A C 1
ATOM 511 O O . GLU A 1 67 ? 35.665 2.198 -57.045 1.00 41.62 67 GLU A O 1
ATOM 516 N N . ASP A 1 68 ? 36.541 0.161 -57.485 1.00 38.28 68 ASP A N 1
ATOM 517 C CA . ASP A 1 68 ? 37.846 0.354 -56.882 1.00 38.28 68 ASP A CA 1
ATOM 518 C C . ASP A 1 68 ? 38.407 1.747 -57.201 1.00 38.28 68 ASP A C 1
ATOM 520 O O . ASP A 1 68 ? 38.753 2.065 -58.345 1.00 38.28 68 ASP A O 1
ATOM 524 N N . SER A 1 69 ? 38.508 2.570 -56.154 1.00 42.28 69 SER A N 1
ATOM 525 C CA . SER A 1 69 ? 39.182 3.864 -56.139 1.00 42.28 69 SER A CA 1
ATOM 526 C C . SER A 1 69 ? 40.609 3.716 -56.658 1.00 42.28 69 SER A C 1
ATOM 528 O O . SER A 1 69 ? 41.555 3.429 -55.921 1.00 42.28 69 SER A O 1
ATOM 530 N N . LYS A 1 70 ? 40.777 3.938 -57.961 1.00 41.16 70 LYS A N 1
ATOM 531 C CA . LYS A 1 70 ? 42.077 4.142 -58.589 1.00 41.16 70 LYS A CA 1
ATOM 532 C C . LYS A 1 70 ? 42.659 5.451 -58.069 1.00 41.16 70 LYS A C 1
ATOM 534 O O . LYS A 1 70 ? 42.130 6.527 -58.322 1.00 41.16 70 LYS A O 1
ATOM 539 N N . GLY A 1 71 ? 43.754 5.290 -57.330 1.00 46.38 71 GLY A N 1
ATOM 540 C CA . GLY A 1 71 ? 44.550 6.302 -56.650 1.00 46.38 71 GLY A CA 1
ATOM 541 C C . GLY A 1 71 ? 44.553 7.703 -57.257 1.00 46.38 71 GLY A C 1
ATOM 542 O O . GLY A 1 71 ? 45.036 7.924 -58.365 1.00 46.38 71 GLY A O 1
ATOM 543 N N . ALA A 1 72 ? 44.149 8.659 -56.427 1.00 39.88 72 ALA A N 1
ATOM 544 C CA . ALA A 1 72 ? 44.597 10.036 -56.494 1.00 39.88 72 ALA A CA 1
ATOM 545 C C . ALA A 1 72 ? 44.750 10.561 -55.059 1.00 39.88 72 ALA A C 1
ATOM 547 O O . ALA A 1 72 ? 43.783 10.911 -54.401 1.00 39.88 72 ALA A O 1
ATOM 548 N N . SER A 1 73 ? 45.996 10.539 -54.585 1.00 51.81 73 SER A N 1
ATOM 549 C CA . SER A 1 73 ? 46.614 11.588 -53.771 1.00 51.81 73 SER A CA 1
ATOM 550 C C . SER A 1 73 ? 45.759 12.290 -52.699 1.00 51.81 73 SER A C 1
ATOM 552 O O . SER A 1 73 ? 45.091 13.278 -52.986 1.00 51.81 73 SER A O 1
ATOM 554 N N . GLY A 1 74 ? 46.008 11.924 -51.437 1.00 42.50 74 GL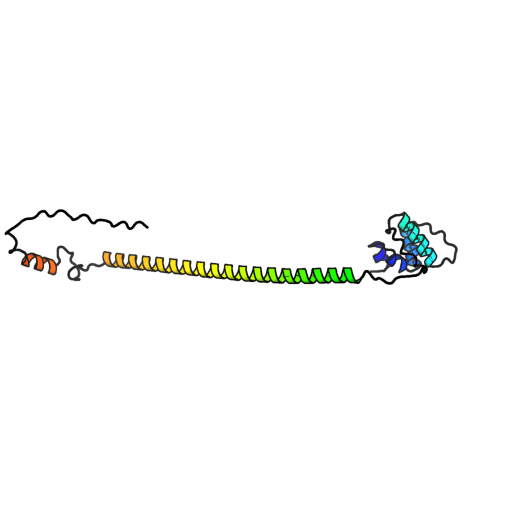Y A N 1
ATOM 555 C CA . GLY A 1 74 ? 46.133 12.904 -50.353 1.00 42.50 74 GLY A CA 1
ATOM 556 C C . GLY A 1 74 ? 44.992 12.983 -49.335 1.00 42.50 74 GLY A C 1
ATOM 557 O O . GLY A 1 74 ? 43.866 13.326 -49.666 1.00 42.50 74 GLY A O 1
ATOM 558 N N . SER A 1 75 ? 45.396 12.825 -48.072 1.00 44.88 75 SER A N 1
ATOM 559 C CA . SER A 1 75 ? 44.718 13.209 -46.825 1.00 44.88 75 SER A CA 1
ATOM 560 C C . SER A 1 75 ? 43.888 12.127 -46.129 1.00 44.88 75 SER A C 1
ATOM 562 O O . SER A 1 75 ? 42.708 11.921 -46.387 1.00 44.88 75 SER A O 1
ATOM 564 N N . ASP A 1 76 ? 44.563 11.503 -45.167 1.00 47.31 76 ASP A N 1
ATOM 565 C CA . ASP A 1 76 ? 44.037 10.729 -44.046 1.00 47.31 76 ASP A CA 1
ATOM 566 C C . ASP A 1 76 ? 42.953 11.518 -43.284 1.00 47.31 76 ASP A C 1
ATOM 568 O O . ASP A 1 76 ? 43.199 12.637 -42.829 1.00 47.31 76 ASP A O 1
ATOM 572 N N . SER A 1 77 ? 41.747 10.965 -43.162 1.00 54.94 77 SER A N 1
ATOM 573 C CA . SER A 1 77 ? 40.817 11.239 -42.051 1.00 54.94 77 SER A CA 1
ATOM 574 C C . SER A 1 77 ? 39.666 10.225 -42.072 1.00 54.94 77 SER A C 1
ATOM 576 O O . SER A 1 77 ? 38.741 10.300 -42.877 1.00 54.94 77 SER A O 1
ATOM 578 N N . GLU A 1 78 ? 39.746 9.242 -41.176 1.00 56.47 78 GLU A N 1
ATOM 579 C CA . GLU A 1 78 ? 38.647 8.333 -40.839 1.00 56.47 78 GLU A CA 1
ATOM 580 C C . GLU A 1 78 ? 37.461 9.094 -40.202 1.00 56.47 78 GLU A C 1
ATOM 582 O O . GLU A 1 78 ? 37.689 9.859 -39.267 1.00 56.47 78 GLU A O 1
ATOM 587 N N . PRO A 1 79 ? 36.191 8.823 -40.575 1.00 51.69 79 PRO A N 1
ATOM 588 C CA . PRO A 1 79 ? 35.013 9.285 -39.830 1.00 51.69 79 PRO A CA 1
ATOM 589 C C . PRO A 1 79 ? 34.449 8.206 -38.876 1.00 51.69 79 PRO A C 1
ATOM 591 O O . PRO A 1 79 ? 33.308 8.286 -38.421 1.00 51.69 79 PRO A O 1
ATOM 594 N N . THR A 1 80 ? 35.209 7.142 -38.585 1.00 55.75 80 THR A N 1
ATOM 595 C CA . THR A 1 80 ? 34.724 5.994 -37.791 1.00 55.75 80 THR A CA 1
ATOM 596 C C . THR A 1 80 ? 34.692 6.262 -36.281 1.00 55.75 80 THR A C 1
ATOM 598 O O . THR A 1 80 ? 34.016 5.535 -35.547 1.00 55.75 80 THR A O 1
ATOM 601 N N . SER A 1 81 ? 35.392 7.297 -35.803 1.00 60.97 81 SER A N 1
ATOM 602 C CA . SER A 1 81 ? 35.452 7.666 -34.384 1.00 60.97 81 SER A CA 1
ATOM 603 C C . SER A 1 81 ? 34.152 8.291 -33.883 1.00 60.97 81 SER A C 1
ATOM 605 O O . SER A 1 81 ? 33.686 7.927 -32.805 1.00 60.97 81 SER A O 1
ATOM 607 N N . ASP A 1 82 ? 33.530 9.161 -34.682 1.00 66.62 82 ASP A N 1
ATOM 608 C CA . ASP A 1 82 ? 32.350 9.932 -34.272 1.00 66.62 82 ASP A CA 1
ATOM 609 C C . ASP A 1 82 ? 31.124 9.038 -34.051 1.00 66.62 82 ASP A C 1
ATOM 611 O O . ASP A 1 82 ? 30.374 9.213 -33.091 1.00 66.62 82 ASP A O 1
ATOM 615 N N . ILE A 1 83 ? 30.938 8.025 -34.904 1.00 68.94 83 ILE A N 1
ATOM 616 C CA . ILE A 1 83 ? 29.835 7.061 -34.774 1.00 68.94 83 ILE A CA 1
ATOM 617 C C . ILE A 1 83 ? 30.015 6.215 -33.508 1.00 68.94 83 ILE A C 1
ATOM 619 O O . ILE A 1 83 ? 29.062 6.032 -32.756 1.00 68.94 83 ILE A O 1
ATOM 623 N N . LYS A 1 84 ? 31.242 5.756 -33.228 1.00 73.06 84 LYS A N 1
ATOM 624 C CA . LYS A 1 84 ? 31.552 4.974 -32.020 1.00 73.06 84 LYS A CA 1
ATOM 625 C C . LYS A 1 84 ? 31.370 5.799 -30.746 1.00 73.06 84 LYS A C 1
ATOM 627 O O . LYS A 1 84 ? 30.830 5.281 -29.774 1.00 73.06 84 LYS A O 1
ATOM 632 N N . GLN A 1 85 ? 31.769 7.073 -30.750 1.00 74.19 85 GLN A N 1
ATOM 633 C CA . GLN A 1 85 ? 31.542 7.975 -29.616 1.00 74.19 85 GLN A CA 1
ATOM 634 C C . GLN A 1 85 ? 30.053 8.191 -29.356 1.00 74.19 85 GLN A C 1
ATOM 636 O O . GLN A 1 85 ? 29.618 8.084 -28.213 1.00 74.19 85 GLN A O 1
ATOM 641 N N . LYS A 1 86 ? 29.265 8.412 -30.413 1.00 79.38 86 LYS A N 1
ATOM 642 C CA . LYS A 1 86 ? 27.817 8.583 -30.290 1.00 79.38 86 LYS A CA 1
ATOM 643 C C . LYS A 1 86 ? 27.157 7.321 -29.730 1.00 79.38 86 LYS A C 1
ATOM 645 O O . LYS A 1 86 ? 26.350 7.425 -28.819 1.00 79.38 86 LYS A O 1
ATOM 650 N N . THR A 1 87 ? 27.524 6.129 -30.208 1.00 82.94 87 THR A N 1
ATOM 651 C CA . THR A 1 87 ? 26.998 4.858 -29.674 1.00 82.94 87 THR A CA 1
ATOM 652 C C . THR A 1 87 ? 27.301 4.681 -28.183 1.00 82.94 87 THR A C 1
ATOM 654 O O . THR A 1 87 ? 26.393 4.349 -27.427 1.00 82.94 87 THR A O 1
ATOM 657 N N . LEU A 1 88 ? 28.530 4.971 -27.746 1.00 81.94 88 LEU A N 1
ATOM 658 C CA . LEU A 1 88 ? 28.916 4.896 -26.330 1.00 81.94 88 LEU A CA 1
ATOM 659 C C . LEU A 1 88 ? 28.166 5.915 -25.456 1.00 81.94 88 LEU A C 1
ATOM 661 O O . LEU A 1 88 ? 27.832 5.620 -24.311 1.00 81.94 88 LEU A O 1
ATOM 665 N N . GLU A 1 89 ? 27.889 7.110 -25.982 1.00 87.19 89 GLU A N 1
ATOM 666 C CA . GLU A 1 89 ? 27.103 8.136 -25.287 1.00 87.19 89 GLU A CA 1
ATOM 667 C C . GLU A 1 89 ? 25.646 7.688 -25.089 1.00 87.19 89 GLU A C 1
ATOM 669 O O . GLU A 1 89 ? 25.111 7.807 -23.987 1.00 87.19 89 GLU A O 1
ATOM 674 N N . TRP A 1 90 ? 25.028 7.086 -26.113 1.00 86.88 90 TRP A N 1
ATOM 675 C CA . TRP A 1 90 ? 23.692 6.489 -26.002 1.00 86.88 90 TRP A CA 1
ATOM 676 C C . TRP A 1 90 ? 23.644 5.346 -24.978 1.00 86.88 90 TRP A C 1
ATOM 678 O O . TRP A 1 90 ? 22.685 5.260 -24.213 1.00 86.88 90 TRP A O 1
ATOM 688 N N . GLU A 1 91 ? 24.665 4.487 -24.927 1.00 90.75 91 GLU A N 1
ATOM 689 C CA . GLU A 1 91 ? 24.762 3.416 -23.923 1.00 90.75 91 GLU A CA 1
ATOM 690 C C . GLU A 1 91 ? 24.864 3.983 -22.496 1.00 90.75 91 GLU A C 1
ATOM 692 O O . GLU A 1 91 ? 24.115 3.564 -21.611 1.00 90.75 91 GLU A O 1
ATOM 697 N N . GLN A 1 92 ? 25.702 5.004 -22.286 1.00 92.81 92 GLN A N 1
ATOM 698 C CA . GLN A 1 92 ? 25.820 5.692 -20.993 1.00 92.81 92 GLN A CA 1
ATOM 699 C C . GLN A 1 92 ? 24.527 6.414 -20.577 1.00 92.81 92 GLN A C 1
ATOM 701 O O . GLN A 1 92 ? 24.189 6.465 -19.392 1.00 92.81 92 GLN A O 1
ATOM 706 N N . GLU A 1 93 ? 23.788 6.987 -21.529 1.00 93.94 93 GLU A N 1
ATOM 707 C CA . GLU A 1 93 ? 22.482 7.612 -21.283 1.00 93.94 93 GLU A CA 1
ATOM 708 C C . GLU A 1 93 ? 21.445 6.573 -20.821 1.00 93.94 93 GLU A C 1
ATOM 710 O O . GLU A 1 93 ? 20.714 6.809 -19.856 1.00 93.94 93 GLU A O 1
ATOM 715 N N . ILE A 1 94 ? 21.409 5.401 -21.467 1.00 94.44 94 ILE A N 1
ATOM 716 C CA . ILE A 1 94 ? 20.510 4.297 -21.102 1.00 94.44 94 ILE A CA 1
ATOM 717 C C . ILE A 1 94 ? 20.811 3.797 -19.687 1.00 94.44 94 ILE A C 1
ATOM 719 O O . ILE A 1 94 ? 19.882 3.628 -18.894 1.00 94.44 94 ILE A O 1
ATOM 723 N N . GLU A 1 95 ? 22.086 3.604 -19.343 1.00 94.38 95 GLU A N 1
ATOM 724 C CA . GLU A 1 95 ? 22.482 3.179 -17.996 1.00 94.38 95 GLU A CA 1
ATOM 725 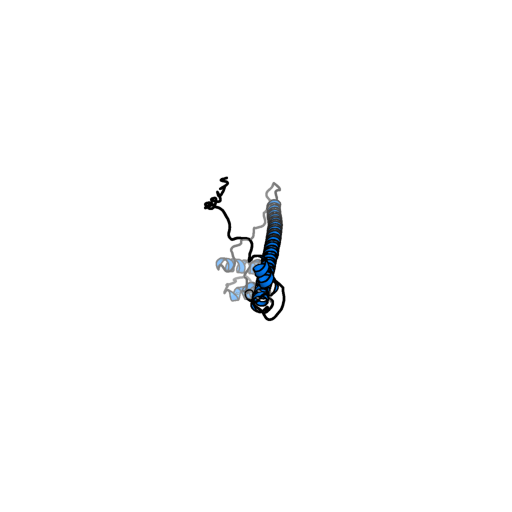C C . GLU A 1 95 ? 22.053 4.193 -16.933 1.00 94.38 95 GLU A C 1
ATOM 727 O O . GLU A 1 95 ? 21.427 3.820 -15.937 1.00 94.38 95 GLU A O 1
ATOM 732 N N . ARG A 1 96 ? 22.305 5.486 -17.161 1.00 94.81 96 ARG A N 1
ATOM 733 C CA . ARG A 1 96 ? 21.906 6.551 -16.231 1.00 94.81 96 ARG A CA 1
ATOM 734 C C . ARG A 1 96 ? 20.398 6.568 -16.006 1.00 94.81 96 ARG A C 1
ATOM 736 O O . ARG A 1 96 ? 19.946 6.602 -14.865 1.00 94.81 96 ARG A O 1
ATOM 743 N N . LYS A 1 97 ? 19.626 6.467 -17.090 1.00 95.69 97 LYS A N 1
ATOM 744 C CA . LYS A 1 97 ? 18.167 6.423 -17.017 1.00 95.69 97 LYS A CA 1
ATOM 745 C C . LYS A 1 97 ? 17.670 5.181 -16.277 1.00 95.69 97 LYS A C 1
ATOM 747 O O . LYS A 1 97 ? 16.764 5.293 -15.461 1.00 95.69 97 LYS A O 1
ATOM 752 N N . SER A 1 98 ? 18.293 4.023 -16.500 1.00 97.12 98 SER A N 1
ATOM 753 C CA . SER A 1 98 ? 17.939 2.791 -15.785 1.00 97.12 98 SER A CA 1
ATOM 754 C C . SER A 1 98 ? 18.177 2.907 -14.276 1.00 97.12 98 SER A C 1
ATOM 756 O O . SER A 1 98 ? 17.362 2.440 -13.483 1.00 97.12 98 SER A O 1
ATOM 758 N N . PHE A 1 99 ? 19.248 3.595 -13.876 1.00 97.88 99 PHE A N 1
ATOM 759 C CA . PHE A 1 99 ? 19.558 3.851 -12.475 1.00 97.88 99 PHE A CA 1
ATOM 760 C C . PHE A 1 99 ? 18.567 4.836 -11.837 1.00 97.88 99 PHE A C 1
ATOM 762 O O . PHE A 1 99 ? 18.119 4.623 -10.707 1.00 97.88 99 PHE A O 1
ATOM 769 N N . ASP A 1 100 ? 18.185 5.889 -12.562 1.00 96.62 100 ASP A N 1
ATOM 770 C CA . ASP A 1 100 ? 17.166 6.844 -12.117 1.00 96.62 100 ASP A CA 1
ATOM 771 C C . ASP A 1 100 ? 15.789 6.177 -11.972 1.00 96.62 100 ASP A C 1
ATOM 773 O O . ASP A 1 100 ? 15.108 6.384 -10.961 1.00 96.62 100 ASP A O 1
ATOM 777 N N . ASP A 1 101 ? 15.410 5.324 -12.928 1.00 97.44 101 ASP A N 1
ATOM 778 C CA . ASP A 1 101 ? 14.183 4.525 -12.882 1.00 97.44 101 ASP A CA 1
ATOM 779 C C . ASP A 1 101 ? 14.209 3.545 -11.693 1.00 97.44 101 ASP A C 1
ATOM 781 O O . ASP A 1 101 ? 13.233 3.455 -10.943 1.00 97.44 101 ASP A O 1
ATOM 785 N N . GLU A 1 102 ? 15.339 2.872 -11.437 1.00 98.00 102 GLU A N 1
ATOM 786 C CA . GLU A 1 102 ? 15.506 1.984 -10.279 1.00 98.00 102 GLU A CA 1
ATOM 787 C C . GLU A 1 102 ? 15.378 2.754 -8.953 1.00 98.00 102 GLU A C 1
ATOM 789 O O . GLU A 1 102 ? 14.736 2.295 -8.001 1.00 98.00 102 GLU A O 1
ATOM 794 N N . LEU A 1 103 ? 15.963 3.950 -8.868 1.00 98.00 103 LEU A N 1
ATOM 795 C CA . LEU A 1 103 ? 15.860 4.796 -7.683 1.00 98.00 103 LEU A CA 1
ATOM 796 C C . LEU A 1 103 ? 14.425 5.292 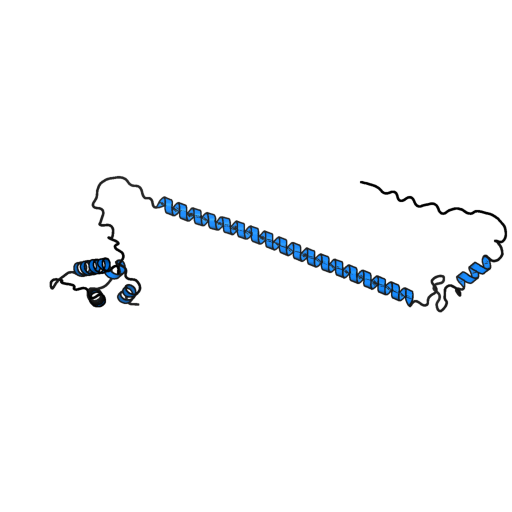-7.468 1.00 98.00 103 LEU A C 1
ATOM 798 O O . LEU A 1 103 ? 13.954 5.319 -6.325 1.00 98.00 103 LEU A O 1
ATOM 802 N N . ALA A 1 104 ? 13.729 5.673 -8.540 1.00 97.88 104 ALA A N 1
ATOM 803 C CA . ALA A 1 104 ? 12.324 6.059 -8.497 1.00 97.88 104 ALA A CA 1
ATOM 804 C C . ALA A 1 104 ? 11.446 4.889 -8.034 1.00 97.88 104 ALA A C 1
ATOM 806 O O . ALA A 1 104 ? 10.613 5.066 -7.142 1.00 97.88 104 ALA A O 1
ATOM 807 N N . GLN A 1 105 ? 11.699 3.683 -8.547 1.00 98.00 105 GLN A N 1
ATOM 808 C CA . GLN A 1 105 ? 10.991 2.473 -8.145 1.00 98.00 105 GLN A CA 1
ATOM 809 C C . GLN A 1 105 ? 11.218 2.153 -6.663 1.00 98.00 105 GLN A C 1
ATOM 811 O O . GLN A 1 105 ? 10.258 1.990 -5.915 1.00 98.00 105 GLN A O 1
ATOM 816 N N . LYS A 1 106 ? 12.466 2.214 -6.181 1.00 98.31 106 LYS A N 1
ATOM 817 C CA . LYS A 1 106 ? 12.783 2.034 -4.751 1.00 98.31 106 LYS A CA 1
ATOM 818 C C . LYS A 1 106 ? 12.108 3.066 -3.847 1.00 98.31 106 LYS A C 1
ATOM 820 O O . LYS A 1 106 ? 11.784 2.758 -2.700 1.00 98.31 106 LYS A O 1
ATOM 825 N N . ARG A 1 107 ? 11.941 4.311 -4.307 1.00 98.44 107 ARG A N 1
ATOM 826 C CA . ARG A 1 107 ? 11.223 5.351 -3.548 1.00 98.44 107 ARG A CA 1
ATOM 827 C C . ARG A 1 107 ? 9.732 5.044 -3.479 1.00 98.44 107 ARG A C 1
ATOM 829 O O . ARG A 1 107 ? 9.165 5.133 -2.393 1.00 98.44 107 ARG A O 1
ATOM 836 N N . LEU A 1 108 ? 9.136 4.648 -4.601 1.00 98.62 108 LEU A N 1
ATOM 837 C CA . LEU A 1 108 ? 7.730 4.267 -4.669 1.00 98.62 108 LEU A CA 1
ATOM 838 C C . LEU A 1 108 ? 7.438 3.052 -3.782 1.00 98.62 108 LEU A C 1
ATOM 840 O O . LEU A 1 108 ? 6.482 3.083 -3.012 1.00 98.62 108 LEU A O 1
ATOM 844 N N . ASP A 1 109 ? 8.290 2.029 -3.821 1.00 98.31 109 ASP A N 1
ATOM 845 C CA . ASP A 1 109 ? 8.144 0.832 -2.987 1.00 98.31 109 ASP A CA 1
ATOM 846 C C . ASP A 1 109 ? 8.164 1.187 -1.496 1.00 98.31 109 ASP A C 1
ATOM 848 O O . ASP A 1 109 ? 7.269 0.799 -0.745 1.00 98.31 109 ASP A O 1
ATOM 852 N N . LYS A 1 110 ? 9.122 2.022 -1.073 1.00 98.44 110 LYS A N 1
ATOM 853 C CA . LYS A 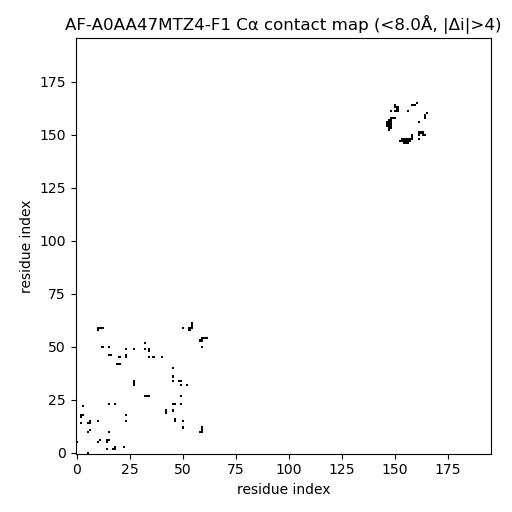1 110 ? 9.180 2.527 0.308 1.00 98.44 110 LYS A CA 1
ATOM 854 C C . LYS A 1 110 ? 7.939 3.329 0.692 1.00 98.44 110 LYS A C 1
ATOM 856 O O . LYS A 1 110 ? 7.471 3.218 1.823 1.00 98.44 110 LYS A O 1
ATOM 861 N N . GLU A 1 111 ? 7.412 4.148 -0.216 1.00 98.44 111 GLU A N 1
ATOM 862 C CA . GLU A 1 111 ? 6.200 4.929 0.032 1.00 98.44 111 GLU A CA 1
ATOM 863 C C . GLU A 1 111 ? 4.967 4.027 0.180 1.00 98.44 111 GLU A C 1
ATOM 865 O O . GLU A 1 111 ? 4.144 4.232 1.075 1.00 98.44 111 GLU A O 1
ATOM 870 N N . LEU A 1 112 ? 4.843 3.005 -0.667 1.00 98.56 112 LEU A N 1
ATOM 871 C CA . LEU A 1 112 ? 3.764 2.024 -0.586 1.00 98.56 112 LEU A CA 1
ATOM 872 C C . LEU A 1 112 ? 3.841 1.217 0.709 1.00 98.56 112 LEU A C 1
ATOM 874 O O . LEU A 1 112 ? 2.818 1.037 1.371 1.00 98.56 112 LEU A O 1
ATOM 878 N N . ASP A 1 113 ? 5.033 0.784 1.108 1.00 98.44 113 ASP A N 1
ATOM 879 C CA . ASP A 1 113 ? 5.228 0.070 2.367 1.00 98.44 113 ASP A CA 1
ATOM 880 C C . ASP A 1 113 ? 4.928 0.959 3.578 1.00 98.44 113 ASP A C 1
ATOM 882 O O . ASP A 1 113 ? 4.239 0.523 4.502 1.00 98.44 113 ASP A O 1
ATOM 886 N N . HIS A 1 114 ? 5.327 2.233 3.546 1.00 98.50 114 HIS A N 1
ATOM 887 C CA . HIS A 1 114 ? 4.928 3.202 4.566 1.00 98.50 114 HIS A CA 1
ATOM 888 C C . HIS A 1 114 ? 3.398 3.334 4.654 1.00 98.50 114 HIS A C 1
ATOM 890 O O . HIS A 1 114 ? 2.830 3.246 5.743 1.00 98.50 114 HIS A O 1
ATOM 896 N N . LYS A 1 115 ? 2.706 3.482 3.516 1.00 98.44 115 LYS A N 1
ATOM 897 C CA . LYS A 1 115 ? 1.234 3.567 3.474 1.00 98.44 115 LYS A CA 1
ATOM 898 C C . LYS A 1 115 ? 0.560 2.296 3.996 1.00 98.44 115 LYS A C 1
ATOM 900 O O . LYS A 1 115 ? -0.449 2.390 4.691 1.00 98.44 115 LYS A O 1
ATOM 905 N N . ARG A 1 116 ? 1.109 1.114 3.697 1.00 98.56 116 ARG A N 1
ATOM 906 C CA . ARG A 1 116 ? 0.614 -0.170 4.224 1.00 98.56 116 ARG A CA 1
ATOM 907 C C . ARG A 1 116 ? 0.740 -0.239 5.741 1.00 98.56 116 ARG A C 1
ATOM 909 O O . ARG A 1 116 ? -0.210 -0.644 6.406 1.00 98.56 116 ARG A O 1
ATOM 916 N N . LEU A 1 117 ? 1.884 0.177 6.285 1.00 98.44 117 LEU A N 1
ATOM 917 C CA . LEU A 1 117 ? 2.107 0.219 7.731 1.00 98.44 117 LEU A CA 1
ATOM 918 C C . LEU A 1 117 ? 1.166 1.211 8.419 1.00 98.44 117 LEU A C 1
ATOM 920 O O . LEU A 1 117 ? 0.573 0.877 9.442 1.00 98.44 117 LEU A O 1
ATOM 924 N N . GLU A 1 118 ? 0.977 2.397 7.840 1.00 98.38 118 GLU A N 1
ATOM 925 C CA . GLU A 1 118 ? 0.051 3.401 8.366 1.00 98.38 118 GLU A CA 1
ATOM 926 C C . GLU A 1 118 ? -1.403 2.903 8.353 1.00 98.38 118 GLU A C 1
ATOM 928 O O . GLU A 1 118 ? -2.122 3.065 9.339 1.00 98.38 118 GLU A O 1
ATOM 933 N N . ALA A 1 119 ? -1.843 2.261 7.266 1.00 98.31 119 ALA A N 1
ATOM 934 C CA . ALA A 1 119 ? -3.178 1.673 7.177 1.00 98.31 119 ALA A CA 1
ATOM 935 C C . ALA A 1 119 ? -3.378 0.564 8.221 1.00 98.31 119 ALA A C 1
ATOM 937 O O . ALA A 1 119 ? -4.355 0.593 8.965 1.00 98.31 119 ALA A O 1
ATOM 938 N N . ALA A 1 120 ? -2.409 -0.348 8.353 1.00 98.38 120 ALA A N 1
ATOM 939 C CA . ALA A 1 120 ? -2.451 -1.400 9.363 1.00 98.38 120 ALA A CA 1
ATOM 940 C C . ALA A 1 120 ? -2.475 -0.834 10.792 1.00 98.38 120 ALA A C 1
ATOM 942 O O . ALA A 1 120 ? -3.120 -1.402 11.672 1.00 98.38 120 ALA A O 1
ATOM 943 N N . GLN A 1 121 ? -1.790 0.286 11.039 1.00 98.31 121 GLN A N 1
ATOM 944 C CA . GLN A 1 121 ? -1.845 0.958 12.333 1.00 98.31 121 GLN A CA 1
ATOM 945 C C . GLN A 1 121 ? -3.231 1.556 12.598 1.00 98.31 121 GLN A C 1
ATOM 947 O O . GLN A 1 121 ? -3.780 1.347 13.675 1.00 98.31 121 GLN A O 1
ATOM 952 N N . LYS A 1 122 ? -3.839 2.220 11.609 1.00 98.50 122 LYS A N 1
ATOM 953 C CA . LYS A 1 122 ? -5.207 2.751 11.729 1.00 98.50 122 LYS A CA 1
ATOM 954 C C . LYS A 1 122 ? -6.239 1.652 11.973 1.00 98.50 122 LYS A C 1
ATOM 956 O O . LYS A 1 122 ? -7.182 1.863 12.733 1.00 98.50 122 LYS A O 1
ATOM 961 N N . ASP A 1 123 ? -6.062 0.488 11.356 1.00 98.25 123 ASP A N 1
ATOM 962 C CA . ASP A 1 123 ? -6.940 -0.661 11.574 1.00 98.25 123 ASP A CA 1
ATOM 963 C C . ASP A 1 123 ? -6.812 -1.200 13.004 1.00 98.25 123 ASP A C 1
ATOM 965 O O . ASP A 1 123 ? -7.830 -1.433 13.658 1.00 98.25 123 ASP A O 1
ATOM 969 N N . LYS A 1 124 ? -5.585 -1.299 13.536 1.00 98.38 124 LYS A N 1
ATOM 970 C CA . LYS A 1 124 ? -5.353 -1.634 14.953 1.00 98.38 124 LYS A CA 1
ATOM 971 C C . LYS A 1 124 ? -5.982 -0.608 15.892 1.00 98.38 124 LYS A C 1
ATOM 973 O O . LYS A 1 124 ? -6.620 -0.983 16.870 1.00 98.38 124 LYS A O 1
ATOM 978 N N . ASP A 1 125 ? -5.835 0.681 15.600 1.00 98.06 125 ASP A N 1
ATOM 979 C CA . ASP A 1 125 ? -6.403 1.745 16.432 1.00 98.06 125 ASP A CA 1
ATOM 980 C C . ASP A 1 125 ? -7.941 1.678 16.445 1.00 98.06 125 ASP A C 1
ATOM 982 O O . ASP A 1 125 ? -8.562 1.788 17.508 1.00 98.06 125 ASP A O 1
ATOM 986 N N . ARG A 1 126 ? -8.559 1.405 15.285 1.00 98.44 126 ARG A N 1
ATOM 987 C CA . ARG A 1 126 ? -10.003 1.159 15.155 1.00 98.44 126 ARG A CA 1
ATOM 988 C C . ARG A 1 126 ? -10.439 -0.077 15.943 1.00 98.44 126 ARG A C 1
ATOM 990 O O . ARG A 1 126 ? -11.485 -0.050 16.589 1.00 98.44 126 ARG A O 1
ATOM 997 N N . GLU A 1 127 ? -9.668 -1.158 15.904 1.00 98.25 127 GLU A N 1
ATOM 998 C CA . GLU A 1 127 ? -9.962 -2.373 16.669 1.00 98.25 127 GLU A CA 1
ATOM 999 C C . GLU A 1 127 ? -9.916 -2.112 18.180 1.00 98.25 127 GLU A C 1
ATOM 1001 O O . GLU A 1 127 ? -10.863 -2.449 18.895 1.00 98.25 127 GLU A O 1
ATOM 1006 N N . LEU A 1 128 ? -8.883 -1.412 18.653 1.00 98.38 128 LEU A N 1
ATOM 1007 C CA . LEU A 1 128 ? -8.774 -0.995 20.050 1.00 98.38 128 LEU A CA 1
ATOM 1008 C C . LEU A 1 128 ? -9.941 -0.091 20.469 1.00 98.38 128 LEU A C 1
ATOM 1010 O O . LEU A 1 128 ? -10.431 -0.191 21.592 1.00 98.38 128 LEU A O 1
ATOM 1014 N N . GLU A 1 129 ? -10.409 0.804 19.599 1.00 98.25 129 GLU A N 1
ATOM 1015 C CA . GLU A 1 129 ? -11.608 1.615 19.845 1.00 98.25 129 GLU A CA 1
ATOM 1016 C C . GLU A 1 129 ? -12.867 0.772 20.016 1.00 98.25 129 GLU A C 1
ATOM 1018 O O . GLU A 1 129 ? -13.634 0.985 20.961 1.00 98.25 129 GLU A O 1
ATOM 1023 N N . LEU A 1 130 ? -13.065 -0.202 19.129 1.00 98.25 130 LEU A N 1
ATOM 1024 C CA . LEU A 1 130 ? -14.190 -1.127 19.203 1.00 98.25 130 LEU A CA 1
ATOM 1025 C C . LEU A 1 130 ? -14.137 -1.963 20.485 1.00 98.25 130 LEU A C 1
ATOM 1027 O O . LEU A 1 130 ? -15.167 -2.158 21.130 1.00 98.25 130 LEU A O 1
ATOM 1031 N N . GLU A 1 131 ? -12.956 -2.422 20.892 1.00 98.25 131 GLU A N 1
ATOM 1032 C CA . GLU A 1 131 ? -12.777 -3.168 22.137 1.00 98.25 131 GLU A CA 1
ATOM 1033 C C . GLU A 1 131 ? -13.068 -2.300 23.370 1.00 98.25 131 GLU A C 1
ATOM 1035 O O . GLU A 1 131 ? -13.823 -2.716 24.256 1.00 98.25 131 GLU A O 1
ATOM 1040 N N . ARG A 1 132 ? -12.590 -1.046 23.390 1.00 98.56 132 ARG A N 1
ATOM 1041 C CA . ARG A 1 132 ? -12.958 -0.072 24.434 1.00 98.56 132 ARG A CA 1
ATOM 1042 C C . ARG A 1 132 ? -14.469 0.142 24.492 1.00 98.56 132 ARG A C 1
ATOM 1044 O O . ARG A 1 132 ? -15.037 0.198 25.584 1.00 98.56 132 ARG A O 1
ATOM 1051 N N . PHE A 1 133 ? -15.133 0.245 23.341 1.00 98.12 133 PHE A N 1
ATOM 1052 C CA . PHE A 1 133 ? -16.584 0.412 23.283 1.00 98.12 133 PHE A CA 1
ATOM 1053 C C . PHE A 1 133 ? -17.322 -0.810 23.841 1.00 98.12 133 PHE A C 1
ATOM 1055 O O . PHE A 1 133 ? -18.214 -0.651 24.675 1.00 98.12 133 PHE A O 1
ATOM 1062 N N . LYS A 1 134 ? -16.905 -2.023 23.456 1.00 98.19 134 LYS A N 1
ATOM 1063 C CA . LYS A 1 134 ? -17.445 -3.278 24.002 1.00 98.19 134 LYS A CA 1
ATOM 1064 C C . LYS A 1 134 ? -17.284 -3.350 25.519 1.00 98.19 134 LYS A C 1
ATOM 1066 O O . LYS A 1 134 ? -18.240 -3.688 26.210 1.00 98.19 134 LYS A O 1
ATOM 1071 N N . HIS A 1 135 ? -16.121 -2.976 26.053 1.00 98.12 135 HIS A N 1
ATOM 1072 C CA . HIS A 1 135 ? -15.891 -2.973 27.498 1.00 98.12 135 HIS A CA 1
ATOM 1073 C C . HIS A 1 135 ? -16.815 -1.983 28.227 1.00 98.12 135 HIS A C 1
ATOM 1075 O O . HIS A 1 135 ? -17.379 -2.305 29.272 1.00 98.12 135 HIS A O 1
ATOM 1081 N N . LEU A 1 136 ? -17.029 -0.788 27.667 1.00 97.62 136 LEU A N 1
ATOM 1082 C CA . LEU A 1 136 ? -17.971 0.190 28.224 1.00 97.62 136 LEU A CA 1
ATOM 1083 C C . LEU A 1 136 ? -19.421 -0.301 28.170 1.00 97.62 136 LEU A C 1
ATOM 1085 O O . LEU A 1 136 ? -20.189 -0.066 29.104 1.00 97.62 136 LEU A O 1
ATOM 1089 N N . GLU A 1 137 ? -19.820 -0.962 27.086 1.00 97.25 137 GLU A N 1
ATOM 1090 C CA . GLU A 1 137 ? -21.145 -1.566 26.971 1.00 97.25 137 GLU A CA 1
ATOM 1091 C C . GLU A 1 137 ? -21.335 -2.694 27.987 1.00 97.25 137 GLU A C 1
ATOM 1093 O O . GLU A 1 137 ? -22.336 -2.706 28.703 1.00 97.25 137 GLU A O 1
ATOM 1098 N N . GLN 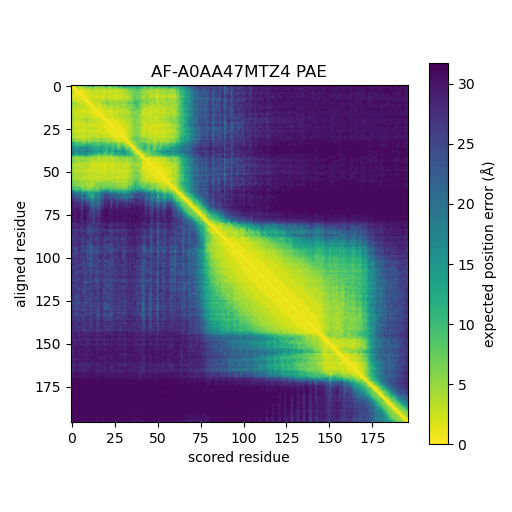A 1 138 ? -20.341 -3.570 28.131 1.00 97.06 138 GLN A N 1
ATOM 1099 C CA . GLN A 1 138 ? -20.331 -4.619 29.143 1.00 97.06 138 GLN A CA 1
ATOM 1100 C C . GLN A 1 138 ? -20.415 -4.033 30.558 1.00 97.06 138 GLN A C 1
ATOM 1102 O O . GLN A 1 138 ? -21.211 -4.500 31.369 1.00 97.06 138 GLN A O 1
ATOM 1107 N N . GLU A 1 139 ? -19.660 -2.976 30.865 1.00 95.81 139 GLU A N 1
ATOM 1108 C CA . GLU A 1 139 ? -19.724 -2.302 32.165 1.00 95.81 139 GLU A CA 1
ATOM 1109 C C . GLU A 1 139 ? -21.116 -1.703 32.423 1.00 95.81 139 GLU A C 1
ATOM 1111 O O . GLU A 1 139 ? -21.652 -1.797 33.533 1.00 95.81 139 GLU A O 1
ATOM 1116 N N . ARG A 1 140 ? -21.735 -1.099 31.401 1.00 94.38 140 ARG A N 1
ATOM 1117 C CA . ARG A 1 140 ? -23.112 -0.594 31.487 1.00 94.38 140 ARG A CA 1
ATOM 1118 C C . ARG A 1 140 ? -24.097 -1.728 31.732 1.00 94.38 140 ARG A C 1
ATOM 1120 O O . ARG A 1 140 ? -24.975 -1.567 32.574 1.00 94.38 140 ARG A O 1
ATOM 1127 N N . GLU A 1 141 ? -23.950 -2.855 31.047 1.00 94.69 141 GLU A N 1
ATOM 1128 C CA . GLU A 1 141 ? -24.823 -4.014 31.219 1.00 94.69 141 GLU A CA 1
ATOM 1129 C C . GLU A 1 141 ? -24.671 -4.635 32.610 1.00 94.69 14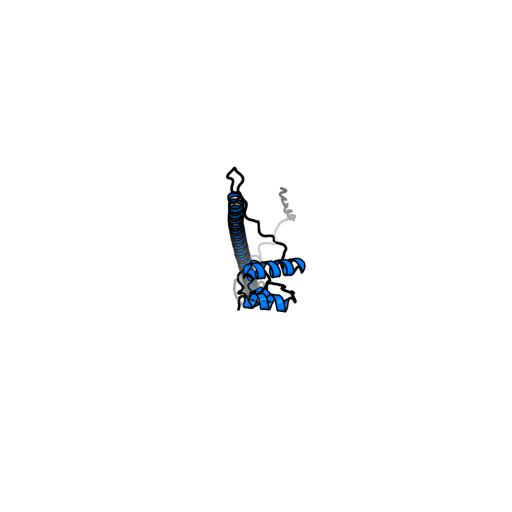1 GLU A C 1
ATOM 1131 O O . GLU A 1 141 ? -25.666 -4.909 33.281 1.00 94.69 141 GLU A O 1
ATOM 1136 N N . ILE A 1 142 ? -23.442 -4.737 33.122 1.00 91.38 142 ILE A N 1
ATOM 1137 C CA . ILE A 1 142 ? -23.186 -5.127 34.512 1.00 91.38 142 ILE A CA 1
ATOM 1138 C C . ILE A 1 142 ? -23.894 -4.154 35.457 1.00 91.38 142 ILE A C 1
ATOM 1140 O O . ILE A 1 142 ? -24.633 -4.588 36.331 1.00 91.38 142 ILE A O 1
ATOM 1144 N N . LYS A 1 143 ? -23.748 -2.835 35.274 1.00 86.88 143 LYS A N 1
ATOM 1145 C CA . LYS A 1 143 ? -24.442 -1.838 36.110 1.00 86.88 143 LYS A CA 1
ATOM 1146 C C . LYS A 1 143 ? -25.970 -1.947 36.033 1.00 86.88 143 LYS A C 1
ATOM 1148 O O . LYS A 1 143 ? -26.619 -1.731 37.052 1.00 86.88 143 LYS A O 1
ATOM 1153 N N . ARG A 1 144 ? -26.544 -2.273 34.868 1.00 85.69 144 ARG A N 1
ATOM 1154 C CA . ARG A 1 144 ? -27.996 -2.484 34.693 1.00 85.69 144 ARG A CA 1
ATOM 1155 C C . ARG A 1 144 ? -28.488 -3.752 35.391 1.00 85.69 144 ARG A C 1
ATOM 1157 O O . ARG A 1 144 ? -29.544 -3.733 36.014 1.00 85.69 144 ARG A O 1
ATOM 1164 N N . THR A 1 145 ? -27.744 -4.847 35.265 1.00 87.69 145 THR A N 1
ATOM 1165 C CA . THR A 1 145 ? -28.121 -6.174 35.785 1.00 87.69 145 THR A CA 1
ATOM 1166 C C . THR A 1 145 ? -27.774 -6.368 37.258 1.00 87.69 145 THR A C 1
ATOM 1168 O O . THR A 1 145 ? -28.351 -7.230 37.928 1.00 87.69 145 THR A O 1
ATOM 1171 N N . ARG A 1 146 ? -26.855 -5.559 37.793 1.00 85.12 146 ARG A N 1
ATOM 1172 C CA . ARG A 1 146 ? -26.459 -5.585 39.198 1.00 85.12 146 ARG A CA 1
ATOM 1173 C C . ARG A 1 146 ? -27.655 -5.247 40.092 1.00 85.12 146 ARG A C 1
ATOM 1175 O O . ARG A 1 146 ? -28.214 -4.159 40.033 1.00 85.12 146 ARG A O 1
ATOM 1182 N N . LYS A 1 147 ? -28.014 -6.185 40.974 1.00 81.62 147 LYS A N 1
ATOM 1183 C CA . LYS A 1 147 ? -29.103 -6.049 41.965 1.00 81.62 147 LYS A CA 1
ATOM 1184 C C . LYS A 1 147 ? -28.624 -5.487 43.311 1.00 81.62 147 LYS A C 1
ATOM 1186 O O . LYS A 1 147 ? -29.318 -5.618 44.323 1.00 81.62 147 LYS A O 1
ATOM 1191 N N . ASP A 1 148 ? -27.431 -4.902 43.326 1.00 87.62 148 ASP A N 1
ATOM 1192 C CA . ASP A 1 148 ? -26.821 -4.330 44.520 1.00 87.62 148 ASP A CA 1
ATOM 1193 C C . ASP A 1 148 ? -27.237 -2.862 44.640 1.00 87.62 148 ASP A C 1
ATOM 1195 O O . ASP A 1 148 ? -27.280 -2.116 43.661 1.00 87.62 148 ASP A O 1
ATOM 1199 N N . CYS A 1 149 ? -27.523 -2.416 45.854 1.00 87.06 149 CYS A N 1
ATOM 1200 C CA . CYS A 1 149 ? -27.822 -1.022 46.121 1.00 87.06 149 CYS A CA 1
ATOM 1201 C C . CYS A 1 149 ? -26.561 -0.155 45.990 1.00 87.06 149 CYS A C 1
ATOM 1203 O O . CYS A 1 149 ? -25.583 -0.376 46.697 1.00 87.06 149 CYS A O 1
ATOM 1205 N N . ASN A 1 150 ? -26.604 0.915 45.191 1.00 85.00 150 ASN A N 1
ATOM 1206 C CA . ASN A 1 150 ? -25.468 1.838 45.003 1.00 85.00 150 ASN A CA 1
ATOM 1207 C C . ASN A 1 150 ? -25.016 2.599 46.271 1.00 85.00 150 ASN A C 1
ATOM 1209 O O . ASN A 1 150 ? -24.028 3.324 46.213 1.00 85.00 150 ASN A O 1
ATOM 1213 N N . TYR A 1 151 ? -25.743 2.496 47.389 1.00 85.06 151 TYR A N 1
ATOM 1214 C CA . TYR A 1 151 ? -25.452 3.245 48.620 1.00 85.06 151 TYR A CA 1
ATOM 1215 C C . TYR A 1 151 ? -24.778 2.407 49.698 1.00 85.06 151 TYR A C 1
ATOM 1217 O O . TYR A 1 151 ? -23.878 2.899 50.370 1.00 85.06 151 TYR A O 1
ATOM 1225 N N . CYS A 1 152 ? -25.220 1.165 49.881 1.00 88.75 152 CYS A N 1
ATOM 1226 C CA . CYS A 1 152 ? -24.649 0.262 50.879 1.00 88.75 152 CYS A CA 1
ATOM 1227 C C . CYS A 1 152 ? -24.043 -1.005 50.265 1.00 88.75 152 CYS A C 1
ATOM 1229 O O . CYS A 1 152 ? -23.596 -1.872 51.005 1.00 88.75 152 CYS A O 1
ATOM 1231 N N . PHE A 1 153 ? -24.071 -1.139 48.933 1.00 86.62 153 PHE A N 1
ATOM 1232 C CA . PHE A 1 153 ? -23.609 -2.304 48.166 1.00 86.62 153 PHE A CA 1
ATOM 1233 C C . PHE A 1 153 ? -24.265 -3.642 48.557 1.00 86.62 153 PHE A C 1
ATOM 1235 O O . PHE A 1 153 ? -23.859 -4.698 48.080 1.00 86.62 153 PHE A O 1
ATOM 1242 N N . GLY A 1 154 ? -25.308 -3.608 49.393 1.00 83.31 154 GLY A N 1
ATOM 1243 C CA . GLY A 1 154 ? -26.089 -4.776 49.780 1.00 83.31 154 GLY A CA 1
ATOM 1244 C C . GLY A 1 154 ? -27.059 -5.209 48.682 1.00 83.31 154 GLY A C 1
ATOM 1245 O O . GLY A 1 154 ? -27.529 -4.394 47.888 1.00 83.31 154 GLY A O 1
ATOM 1246 N N . LYS A 1 155 ? -27.382 -6.501 48.656 1.00 86.44 155 LYS A N 1
ATOM 1247 C CA . LYS A 1 155 ? -28.263 -7.116 47.653 1.00 86.44 155 LYS A CA 1
ATOM 1248 C C . LYS A 1 155 ? -29.747 -6.876 47.964 1.00 86.44 155 LYS A C 1
ATOM 1250 O O . LYS A 1 155 ? -30.117 -6.571 49.099 1.00 86.44 155 LYS A O 1
ATOM 1255 N N . ASN A 1 156 ? -30.595 -7.079 46.954 1.00 82.81 156 ASN A N 1
ATOM 1256 C CA . ASN A 1 156 ? -32.053 -7.252 47.076 1.00 82.81 156 ASN A CA 1
ATOM 1257 C C . ASN A 1 156 ? -32.843 -6.050 47.617 1.00 82.81 156 ASN A C 1
ATOM 1259 O O . ASN A 1 156 ? -33.938 -6.218 48.149 1.00 82.81 156 ASN A O 1
ATOM 1263 N N . HIS A 1 157 ? -32.337 -4.829 47.462 1.00 85.75 157 HIS A N 1
ATOM 1264 C CA . HIS A 1 157 ? -33.112 -3.635 47.780 1.00 85.75 157 HIS A CA 1
ATOM 1265 C C . HIS A 1 157 ? -32.703 -2.457 46.897 1.00 85.75 157 HIS A C 1
ATOM 1267 O O . HIS A 1 157 ? -31.563 -2.338 46.456 1.00 85.75 157 HIS A O 1
ATOM 1273 N N . TRP A 1 158 ? -33.662 -1.579 46.623 1.00 85.19 158 TRP A N 1
ATOM 1274 C CA . TRP A 1 158 ? -33.450 -0.388 45.806 1.00 85.19 158 TRP A CA 1
ATOM 1275 C C . TRP A 1 158 ? -33.097 0.793 46.713 1.00 85.19 158 TRP A C 1
ATOM 1277 O O . TRP A 1 158 ? -33.314 0.737 47.924 1.00 85.19 158 TRP A O 1
ATOM 1287 N N . LYS A 1 159 ? -32.611 1.897 46.133 1.00 85.12 159 LYS A N 1
ATOM 1288 C CA . LYS A 1 159 ? -32.248 3.131 46.861 1.00 85.12 159 LYS A CA 1
ATOM 1289 C C . LYS A 1 159 ? -33.285 3.548 47.914 1.00 85.12 159 LYS A C 1
ATOM 1291 O O . LYS A 1 159 ? -32.908 3.970 49.002 1.00 85.12 159 LYS A O 1
ATOM 1296 N N . ILE A 1 160 ? -34.577 3.436 47.596 1.00 85.12 160 ILE A N 1
ATOM 1297 C CA . ILE A 1 160 ? -35.671 3.845 48.489 1.00 85.12 160 ILE A CA 1
ATOM 1298 C C . ILE A 1 160 ? -35.783 2.984 49.758 1.00 85.12 160 ILE A C 1
ATOM 1300 O O . ILE A 1 160 ? -36.157 3.505 50.802 1.00 85.12 160 ILE A O 1
ATOM 1304 N N . ASN A 1 161 ? -35.368 1.718 49.685 1.00 86.62 161 ASN A N 1
ATOM 1305 C CA . ASN A 1 161 ? -35.412 0.742 50.777 1.00 86.62 161 ASN A CA 1
ATOM 1306 C C . ASN A 1 161 ? -34.024 0.502 51.401 1.00 86.62 161 ASN A C 1
ATOM 1308 O O . ASN A 1 161 ? -33.812 -0.500 52.076 1.00 86.62 161 ASN A O 1
ATOM 1312 N N . CYS A 1 162 ? -33.046 1.376 51.140 1.00 90.56 162 CYS A N 1
ATOM 1313 C CA . CYS A 1 162 ? -31.685 1.196 51.637 1.00 90.56 162 CYS A CA 1
ATOM 1314 C C . CYS A 1 162 ? -31.593 1.491 53.143 1.00 90.56 162 CYS A C 1
ATOM 1316 O O . CYS A 1 162 ? -31.852 2.634 53.530 1.00 90.56 162 CYS A O 1
ATOM 1318 N N . PRO A 1 163 ? -31.163 0.529 53.986 1.00 88.31 163 PRO A N 1
ATOM 1319 C CA . PRO A 1 163 ? -31.117 0.706 55.440 1.00 88.31 163 PRO A CA 1
ATOM 1320 C C . PRO A 1 163 ? -30.216 1.878 55.849 1.00 88.31 163 PRO A C 1
ATOM 1322 O O . PRO A 1 163 ? -30.642 2.737 56.613 1.00 88.31 163 PRO A O 1
ATOM 1325 N N . VAL A 1 164 ? -29.046 2.016 55.214 1.00 88.62 164 VAL A N 1
ATOM 1326 C CA . VAL A 1 164 ? -28.107 3.130 55.453 1.00 88.62 164 VAL A CA 1
ATOM 1327 C C . VAL A 1 164 ? -28.739 4.498 55.156 1.00 88.62 164 VAL A C 1
ATOM 1329 O O . VAL A 1 164 ? -28.504 5.477 55.866 1.00 88.62 164 VAL A O 1
ATOM 1332 N N . LEU A 1 165 ? -29.561 4.602 54.103 1.00 87.88 165 LEU A N 1
ATOM 1333 C CA . LEU A 1 165 ? -30.249 5.856 53.776 1.00 87.88 165 LEU A CA 1
ATOM 1334 C C . LEU A 1 165 ? -31.443 6.126 54.695 1.00 87.88 165 LEU A C 1
ATOM 1336 O O . LEU A 1 165 ? -31.717 7.289 54.997 1.00 87.88 165 LEU A O 1
ATOM 1340 N N . LEU A 1 166 ? -32.154 5.082 55.120 1.00 87.94 166 LEU A N 1
ATOM 1341 C CA . LEU A 1 166 ? -33.270 5.190 56.057 1.00 87.94 166 LEU A CA 1
ATOM 1342 C C . LEU A 1 166 ? -32.788 5.640 57.443 1.00 87.94 166 LEU A C 1
ATOM 1344 O O . LEU A 1 166 ? -33.381 6.551 58.018 1.00 87.94 166 LEU A O 1
ATOM 1348 N N . GLU A 1 167 ? -31.678 5.088 57.936 1.00 85.19 167 GLU A N 1
ATOM 1349 C CA . GLU A 1 167 ? -31.032 5.506 59.189 1.00 85.19 167 GLU A CA 1
ATOM 1350 C C . GLU A 1 167 ? -30.585 6.970 59.135 1.00 85.19 167 GLU A C 1
ATOM 1352 O O . GLU A 1 167 ? -30.917 7.759 60.021 1.00 85.19 167 GLU A O 1
ATOM 1357 N N . ARG A 1 168 ? -29.931 7.387 58.041 1.00 84.50 168 ARG A N 1
ATOM 1358 C CA . ARG A 1 168 ? -29.529 8.790 57.846 1.00 84.50 168 ARG A CA 1
ATOM 1359 C C . ARG A 1 168 ? -30.724 9.749 57.811 1.00 84.50 168 ARG A C 1
ATOM 1361 O O . ARG A 1 168 ? -30.610 10.873 58.291 1.00 84.50 168 ARG A O 1
ATOM 1368 N N . LYS A 1 169 ? -31.851 9.347 57.213 1.00 80.94 169 LYS A N 1
ATOM 1369 C CA . LYS A 1 169 ? -33.077 10.165 57.193 1.00 80.94 169 LYS A CA 1
ATOM 1370 C C . LYS A 1 169 ? -33.717 10.262 58.576 1.00 80.94 169 LYS A C 1
ATOM 1372 O O . LYS A 1 169 ? -34.164 11.344 58.935 1.00 80.94 169 LYS A O 1
ATOM 1377 N N . ARG A 1 170 ? -33.721 9.173 59.352 1.00 73.56 170 ARG A N 1
ATOM 1378 C CA . ARG A 1 170 ? -34.210 9.165 60.741 1.00 73.56 170 ARG A CA 1
ATOM 1379 C C . ARG A 1 170 ? -33.385 10.083 61.644 1.00 73.56 170 ARG A C 1
ATOM 1381 O O . ARG A 1 170 ? -33.969 10.842 62.402 1.00 73.56 170 ARG A O 1
ATOM 1388 N N . GLY A 1 171 ? -32.061 10.105 61.482 1.00 62.56 171 GLY A N 1
ATOM 1389 C CA . GLY A 1 171 ? -31.181 11.024 62.219 1.00 62.56 171 GLY A CA 1
ATOM 1390 C C . GLY A 1 171 ? -31.292 12.502 61.816 1.00 62.56 171 GLY A C 1
ATOM 1391 O O . GLY A 1 171 ? -30.787 13.360 62.524 1.00 62.56 171 GLY A O 1
ATOM 1392 N N . LYS A 1 172 ? -31.950 12.821 60.692 1.00 60.19 172 LYS A N 1
ATOM 1393 C CA . LYS A 1 172 ? -32.216 14.201 60.232 1.00 60.19 172 LYS A CA 1
ATOM 1394 C C . LYS A 1 172 ? -33.661 14.655 60.484 1.00 60.19 172 LYS A C 1
ATOM 1396 O O . LYS A 1 172 ? -34.074 15.685 59.960 1.00 60.19 172 LYS A O 1
ATOM 1401 N N . GLY A 1 173 ? -34.441 13.865 61.222 1.00 53.12 173 GLY A N 1
ATOM 1402 C CA . GLY A 1 173 ? -35.882 14.046 61.382 1.00 53.12 173 GLY A CA 1
ATOM 1403 C C . GLY A 1 173 ? -36.330 15.087 62.409 1.00 53.12 173 GLY A C 1
ATOM 1404 O O . GLY A 1 173 ? -37.508 15.424 62.385 1.00 53.12 173 GLY A O 1
ATOM 1405 N N . GLU A 1 174 ? -35.451 15.616 63.269 1.00 50.81 174 GLU A N 1
ATOM 1406 C CA . GLU A 1 174 ? -35.888 16.522 64.353 1.00 50.81 174 GLU A CA 1
ATOM 1407 C C . GLU A 1 174 ? -35.116 17.847 64.485 1.00 50.81 174 GLU A C 1
ATOM 1409 O O . GLU A 1 174 ? -35.626 18.770 65.112 1.00 50.81 174 GLU A O 1
ATOM 1414 N N . GLU A 1 175 ? -33.986 18.044 63.800 1.00 49.00 175 GLU A N 1
ATOM 1415 C CA . GLU A 1 175 ? -33.276 19.334 63.797 1.00 49.00 175 GLU A CA 1
ATOM 1416 C C . GLU A 1 175 ? -33.245 19.943 62.393 1.00 49.00 175 GLU A C 1
ATOM 1418 O O . GLU A 1 175 ? -32.329 19.735 61.600 1.00 49.00 175 GLU A O 1
ATOM 1423 N N . GLY A 1 176 ? -34.296 20.682 62.048 1.00 45.47 176 GLY A N 1
ATOM 1424 C CA . GLY A 1 176 ? -34.338 21.402 60.772 1.00 45.47 176 GLY A CA 1
ATOM 1425 C C . GLY A 1 176 ? -35.636 22.141 60.485 1.00 45.47 176 GLY A C 1
ATOM 1426 O O . GLY A 1 176 ? -35.942 22.409 59.327 1.00 45.47 176 GLY A O 1
ATOM 1427 N N . LYS A 1 177 ? -36.424 22.450 61.520 1.00 47.34 177 LYS A N 1
ATOM 1428 C CA . LYS A 1 177 ? -37.658 23.232 61.396 1.00 47.34 177 LYS A CA 1
ATOM 1429 C C . LYS A 1 177 ? -37.540 24.590 62.082 1.00 47.34 177 LYS A C 1
ATOM 1431 O O . LYS A 1 177 ? -38.504 25.065 62.656 1.00 47.34 177 LYS A O 1
ATOM 1436 N N . LEU A 1 178 ? -36.370 25.222 62.013 1.00 45.44 178 LEU A N 1
ATOM 1437 C CA . LEU A 1 178 ? -36.213 26.638 62.329 1.00 45.44 178 LEU A CA 1
ATOM 1438 C C . LEU A 1 178 ? -35.173 27.262 61.396 1.00 45.44 178 LEU A C 1
ATOM 1440 O O . LEU A 1 178 ? -33.999 26.918 61.450 1.00 45.44 178 LEU A O 1
ATOM 1444 N N . GLY A 1 179 ? -35.628 28.229 60.600 1.00 41.66 179 GLY A N 1
ATOM 1445 C CA . GLY A 1 179 ? -34.829 29.412 60.309 1.00 41.66 179 GLY A CA 1
ATOM 1446 C C . GLY A 1 179 ? -34.099 29.477 58.967 1.00 41.66 179 GLY A C 1
ATOM 1447 O O . GLY A 1 179 ? -33.076 28.838 58.771 1.00 41.66 179 GLY A O 1
ATOM 1448 N N . LEU A 1 180 ? -34.564 30.450 58.174 1.00 42.91 180 LEU A N 1
ATOM 1449 C CA . LEU A 1 180 ? -33.774 31.413 57.393 1.00 42.91 180 LEU A CA 1
ATOM 1450 C C . LEU A 1 180 ? -33.544 31.133 55.890 1.00 42.91 180 LEU A C 1
ATOM 1452 O O . LEU A 1 180 ? -33.034 30.102 55.469 1.00 42.91 180 LEU A O 1
ATOM 1456 N N . CYS A 1 181 ? -33.988 32.139 55.123 1.00 35.81 181 CYS A N 1
ATOM 1457 C CA . CYS A 1 181 ? -33.578 32.637 53.802 1.00 35.81 181 CYS A CA 1
ATOM 1458 C C . CYS A 1 181 ? -32.275 32.051 53.200 1.00 35.81 181 CYS A C 1
ATOM 1460 O O . CYS A 1 181 ? -31.314 31.766 53.896 1.00 35.81 181 CYS A O 1
ATOM 1462 N N . SER A 1 182 ? -32.132 31.852 51.889 1.00 40.28 182 SER A N 1
ATOM 1463 C CA . SER A 1 182 ? -32.263 32.864 50.839 1.00 40.28 182 SER A CA 1
ATOM 1464 C C . SER A 1 182 ? -32.348 32.209 49.461 1.00 40.28 182 SER A C 1
ATOM 1466 O O . SER A 1 182 ? -31.618 31.272 49.142 1.00 40.28 182 SER A O 1
ATOM 1468 N N . SER A 1 183 ? -33.189 32.780 48.609 1.00 51.50 183 SER A N 1
ATOM 1469 C CA . SER A 1 183 ? -33.072 32.702 47.158 1.00 51.50 183 SER A CA 1
ATOM 1470 C C . SER A 1 183 ? -31.705 33.234 46.712 1.00 51.50 183 SER A C 1
ATOM 1472 O O . SER A 1 183 ? -31.488 34.444 46.718 1.00 51.50 183 SER A O 1
ATOM 1474 N N . SER A 1 184 ? -30.808 32.343 46.296 1.00 44.34 184 SER A N 1
ATOM 1475 C CA . SER A 1 184 ? -29.600 32.706 45.550 1.00 44.34 184 SER A CA 1
ATOM 1476 C C . SER A 1 184 ? -29.704 32.143 44.138 1.00 44.34 184 SER A C 1
ATOM 1478 O O . SER A 1 184 ? -29.728 30.934 43.919 1.00 44.34 184 SER A O 1
ATOM 1480 N N . VAL A 1 185 ? -29.816 33.074 43.195 1.00 52.00 185 VAL A N 1
ATOM 1481 C CA . VAL A 1 185 ? -29.784 32.902 41.740 1.00 52.00 185 VAL A CA 1
ATOM 1482 C C . VAL A 1 185 ? -28.573 32.045 41.327 1.00 52.00 185 VAL A C 1
ATOM 1484 O O . VAL A 1 185 ? -27.490 32.235 41.886 1.00 52.00 185 VAL A O 1
ATOM 1487 N N . PRO A 1 186 ? -28.687 31.122 40.353 1.00 44.66 186 PRO A N 1
ATOM 1488 C CA . PRO A 1 186 ? -27.524 30.393 39.863 1.00 44.66 186 PRO A CA 1
ATOM 1489 C C . PRO A 1 186 ? -26.576 31.345 39.121 1.00 44.66 186 PRO A C 1
ATOM 1491 O O . PRO A 1 186 ? -26.960 31.988 38.145 1.00 44.66 186 PRO A O 1
ATOM 1494 N N . ALA A 1 187 ? -25.324 31.418 39.578 1.00 46.56 187 ALA A N 1
ATOM 1495 C CA . ALA A 1 187 ? -24.257 32.138 38.896 1.00 46.56 187 ALA A CA 1
ATOM 1496 C C . ALA A 1 187 ? -24.068 31.583 37.472 1.00 46.56 187 ALA A C 1
ATOM 1498 O O . ALA A 1 187 ? -23.752 30.404 37.280 1.00 46.56 187 ALA A O 1
ATOM 1499 N N . GLN A 1 188 ? -24.271 32.448 36.474 1.00 44.03 188 GLN A N 1
ATOM 1500 C CA . GLN A 1 188 ? -23.919 32.202 35.080 1.00 44.03 188 GLN A CA 1
ATOM 1501 C C . GLN A 1 188 ? -22.440 31.814 34.988 1.00 44.03 188 GLN A C 1
ATOM 1503 O O . GLN A 1 188 ? -21.554 32.581 35.361 1.00 44.03 188 GLN A O 1
ATOM 1508 N N . ARG A 1 189 ? -22.162 30.623 34.452 1.00 47.16 189 ARG A N 1
ATOM 1509 C CA . ARG A 1 189 ? -20.819 30.254 33.999 1.00 47.16 189 ARG A CA 1
ATOM 1510 C C . ARG A 1 189 ? -20.498 31.084 32.758 1.00 47.16 189 ARG A C 1
ATOM 1512 O O . ARG A 1 189 ? -21.024 30.810 31.682 1.00 47.16 189 ARG A O 1
ATOM 1519 N N . GLN A 1 190 ? -19.654 32.098 32.914 1.00 42.91 190 GLN A N 1
ATOM 1520 C CA . GLN A 1 190 ? -19.007 32.771 31.792 1.00 42.91 190 GLN A CA 1
ATOM 1521 C C . GLN A 1 190 ? -18.114 31.765 31.060 1.00 42.91 190 GLN A C 1
ATOM 1523 O O . GLN A 1 190 ? -17.184 31.199 31.633 1.00 42.91 190 GLN A O 1
ATOM 1528 N N . TRP A 1 191 ? -18.420 31.538 29.787 1.00 40.75 191 TRP A N 1
ATOM 1529 C CA . TRP A 1 191 ? -17.504 30.912 28.848 1.00 40.75 191 TRP A CA 1
ATOM 1530 C C . TRP A 1 191 ? -16.467 31.959 28.451 1.00 40.75 191 TRP A C 1
ATOM 1532 O O . TRP A 1 191 ? -16.796 32.936 27.780 1.00 40.75 191 TRP A O 1
ATOM 1542 N N . VAL A 1 192 ? -15.218 31.769 28.873 1.00 45.12 192 VAL A N 1
ATOM 1543 C CA . VAL A 1 192 ? -14.092 32.509 28.302 1.00 45.12 192 VAL A CA 1
ATOM 1544 C C . VAL A 1 192 ? -13.802 31.878 26.945 1.00 45.12 192 VAL A C 1
ATOM 1546 O O . VAL A 1 192 ? -13.239 30.790 26.852 1.00 45.12 192 VAL A O 1
ATOM 1549 N N . VAL A 1 193 ? -14.257 32.543 25.888 1.00 48.66 193 VAL A N 1
ATOM 1550 C CA . VAL A 1 193 ? -13.862 32.234 24.516 1.00 48.66 193 VAL A CA 1
ATOM 1551 C C . VAL A 1 193 ? -12.492 32.870 24.306 1.00 48.66 193 VAL A C 1
ATOM 1553 O O . VAL A 1 193 ? -12.397 34.077 24.100 1.00 48.66 193 VAL A O 1
ATOM 1556 N N . ASN A 1 194 ? -11.428 32.071 24.374 1.00 43.47 194 ASN A N 1
ATOM 1557 C CA . ASN A 1 194 ? -10.130 32.493 23.857 1.00 43.47 194 ASN A CA 1
ATOM 1558 C C . ASN A 1 194 ? -10.227 32.525 22.329 1.00 43.47 194 ASN A C 1
ATOM 1560 O O . ASN A 1 194 ? -10.289 31.479 21.683 1.00 43.47 194 ASN A O 1
ATOM 1564 N N . LYS A 1 195 ? -10.284 33.732 21.761 1.00 46.19 195 LYS A N 1
ATOM 1565 C CA . LYS A 1 195 ? -9.990 33.957 20.345 1.00 46.19 195 LYS A CA 1
ATOM 1566 C C . LYS A 1 195 ? -8.473 34.017 20.167 1.00 46.19 195 LYS A C 1
ATOM 1568 O O . LYS A 1 195 ? -7.804 34.732 20.910 1.00 46.19 195 LYS A O 1
ATOM 1573 N N . VAL A 1 196 ? -7.994 33.231 19.205 1.00 49.31 196 VAL A N 1
ATOM 1574 C CA . VAL A 1 196 ? -6.698 33.379 18.528 1.00 49.31 196 VAL A CA 1
ATOM 1575 C C . VAL A 1 196 ? -6.741 34.629 17.657 1.00 49.31 196 VAL A C 1
ATOM 1577 O O . VAL A 1 196 ? -7.829 34.888 17.088 1.00 49.31 196 VAL A O 1
#